Protein AF-A0A9W6NJE3-F1 (afdb_monomer)

Structure (mmCIF, N/CA/C/O backbone):
data_AF-A0A9W6NJE3-F1
#
_entry.id   AF-A0A9W6NJE3-F1
#
loop_
_atom_site.group_PDB
_atom_site.id
_atom_site.type_symbol
_atom_site.label_atom_id
_atom_site.label_alt_id
_atom_site.label_comp_id
_atom_site.label_asym_id
_atom_site.label_entity_id
_atom_site.label_seq_id
_atom_site.pdbx_PDB_ins_code
_atom_site.Cartn_x
_atom_site.Cartn_y
_atom_site.Cartn_z
_atom_site.occupancy
_atom_site.B_iso_or_equiv
_atom_site.auth_seq_id
_atom_site.auth_comp_id
_atom_site.auth_asym_id
_atom_site.auth_atom_id
_atom_site.pdbx_PDB_model_num
ATOM 1 N N . MET A 1 1 ? 121.313 -3.183 -75.379 1.00 36.41 1 MET A N 1
ATOM 2 C CA . MET A 1 1 ? 121.346 -4.583 -75.853 1.00 36.41 1 MET A CA 1
ATOM 3 C C . MET A 1 1 ? 120.326 -4.712 -76.970 1.00 36.41 1 MET A C 1
ATOM 5 O O . MET A 1 1 ? 119.150 -4.510 -76.711 1.00 36.41 1 MET A O 1
ATOM 9 N N . TYR A 1 2 ? 120.788 -4.929 -78.203 1.00 43.09 2 TYR A N 1
ATOM 10 C CA . TYR A 1 2 ? 119.931 -5.283 -79.345 1.00 43.09 2 TYR A CA 1
ATOM 11 C C . TYR A 1 2 ? 119.344 -6.691 -79.117 1.00 43.09 2 TYR A C 1
ATOM 13 O O . TYR A 1 2 ? 120.023 -7.500 -78.478 1.00 43.09 2 TYR A O 1
ATOM 21 N N . PRO A 1 3 ? 118.129 -7.008 -79.611 1.00 44.28 3 PRO A N 1
ATOM 22 C CA . PRO A 1 3 ? 118.091 -7.631 -80.938 1.00 44.28 3 PRO A CA 1
ATOM 23 C C . PRO A 1 3 ? 116.849 -7.336 -81.812 1.00 44.28 3 PRO A C 1
ATOM 25 O O . PRO A 1 3 ? 115.717 -7.287 -81.354 1.00 44.28 3 PRO A O 1
ATOM 28 N N . GLN A 1 4 ? 117.134 -7.244 -83.113 1.00 40.56 4 GLN A N 1
ATOM 29 C CA . GLN A 1 4 ? 116.464 -7.961 -84.207 1.00 40.56 4 GLN A CA 1
ATOM 30 C C . GLN A 1 4 ? 114.993 -7.653 -84.554 1.00 40.56 4 GLN A C 1
ATOM 32 O O . GLN A 1 4 ? 114.052 -8.240 -84.031 1.00 40.56 4 GLN A O 1
ATOM 37 N N . SER A 1 5 ? 114.832 -6.855 -85.613 1.00 44.91 5 SER A N 1
ATOM 38 C CA . SER A 1 5 ? 113.962 -7.187 -86.762 1.00 44.91 5 SER A CA 1
ATOM 39 C C . SER A 1 5 ? 114.491 -8.454 -87.481 1.00 44.91 5 SER A C 1
ATOM 41 O O . SER A 1 5 ? 115.627 -8.835 -87.188 1.00 44.91 5 SER A O 1
ATOM 43 N N . PRO A 1 6 ? 113.857 -9.027 -88.532 1.00 54.97 6 PRO A N 1
ATOM 44 C CA . PRO A 1 6 ? 112.497 -8.905 -89.093 1.00 54.97 6 PRO A CA 1
ATOM 45 C C . PRO A 1 6 ? 111.871 -10.301 -89.411 1.00 54.97 6 PRO A C 1
ATOM 47 O O . PRO A 1 6 ? 112.520 -11.319 -89.232 1.00 54.97 6 PRO A O 1
ATOM 50 N N . MET A 1 7 ? 110.654 -10.377 -89.966 1.00 38.66 7 MET A N 1
ATOM 51 C CA . MET A 1 7 ? 110.395 -11.139 -91.210 1.00 38.66 7 MET A CA 1
ATOM 52 C C . MET A 1 7 ? 108.947 -10.962 -91.698 1.00 38.66 7 MET A C 1
ATOM 54 O O . MET A 1 7 ? 107.980 -11.381 -91.073 1.00 38.66 7 MET A O 1
ATOM 58 N N . TYR A 1 8 ? 108.865 -10.323 -92.862 1.00 39.12 8 TYR A N 1
ATOM 59 C CA . TYR A 1 8 ? 107.807 -10.365 -93.878 1.00 39.12 8 TYR A CA 1
ATOM 60 C C . TYR A 1 8 ? 107.508 -11.826 -94.315 1.00 39.12 8 TYR A C 1
ATOM 62 O O . TYR A 1 8 ? 108.405 -12.660 -94.183 1.00 39.12 8 TYR A O 1
ATOM 70 N N . PRO A 1 9 ? 106.325 -12.162 -94.886 1.00 54.88 9 PRO A N 1
ATOM 71 C CA . PRO A 1 9 ? 106.059 -11.776 -96.274 1.00 54.88 9 PRO A CA 1
ATOM 72 C C . PRO A 1 9 ? 104.628 -11.323 -96.646 1.00 54.88 9 PRO A C 1
ATOM 74 O O . PRO A 1 9 ? 103.680 -11.535 -95.894 1.00 54.88 9 PRO A O 1
ATOM 77 N N . PRO A 1 10 ? 104.509 -10.668 -97.825 1.00 58.84 10 PRO A N 1
ATOM 78 C CA . PRO A 1 10 ? 103.285 -10.111 -98.422 1.00 58.84 10 PRO A CA 1
ATOM 79 C C . PRO A 1 10 ? 102.698 -11.163 -99.408 1.00 58.84 10 PRO A C 1
ATOM 81 O O . PRO A 1 10 ? 103.007 -12.341 -99.218 1.00 58.84 10 PRO A O 1
ATOM 84 N N . PRO A 1 11 ? 102.002 -10.850 -100.529 1.00 52.69 11 PRO A N 1
ATOM 85 C CA . PRO A 1 11 ? 101.246 -9.669 -101.009 1.00 52.69 11 PRO A CA 1
ATOM 86 C C . PRO A 1 11 ? 99.758 -10.039 -101.331 1.00 52.69 11 PRO A C 1
ATOM 88 O O . PRO A 1 11 ? 99.325 -11.136 -101.009 1.00 52.69 11 PRO A O 1
ATOM 91 N N . VAL A 1 12 ? 98.870 -9.191 -101.880 1.00 44.88 12 VAL A N 1
ATOM 92 C CA . VAL A 1 12 ? 98.665 -8.997 -103.338 1.00 44.88 12 VAL A CA 1
ATOM 93 C C . VAL A 1 12 ? 97.519 -7.985 -103.603 1.00 44.88 12 VAL A C 1
ATOM 95 O O . VAL A 1 12 ? 96.388 -8.175 -103.175 1.00 44.88 12 VAL A O 1
ATOM 98 N N . THR A 1 13 ? 97.899 -6.919 -104.323 1.00 43.38 13 THR A N 1
ATOM 99 C CA . THR A 1 13 ? 97.222 -6.079 -105.346 1.00 43.38 13 THR A CA 1
ATOM 100 C C . THR A 1 13 ? 95.757 -5.626 -105.243 1.00 43.38 13 THR A C 1
ATOM 102 O O . THR A 1 13 ? 94.838 -6.434 -105.310 1.00 43.38 13 THR A O 1
ATOM 105 N N . GLY A 1 14 ? 95.568 -4.312 -105.451 1.00 39.16 14 GLY A N 1
ATOM 106 C CA . GLY A 1 14 ? 94.704 -3.826 -106.541 1.00 39.16 14 GLY A CA 1
ATOM 107 C C . GLY A 1 14 ? 93.832 -2.603 -106.230 1.00 39.16 14 GLY A C 1
ATOM 108 O O . GLY A 1 14 ? 92.789 -2.749 -105.609 1.00 39.16 14 GLY A O 1
ATOM 109 N N . GLY A 1 15 ? 94.197 -1.422 -106.756 1.00 39.62 15 GLY A N 1
ATOM 110 C CA . GLY A 1 15 ? 93.250 -0.310 -106.971 1.00 39.62 15 GLY A CA 1
ATOM 111 C C . GLY A 1 15 ? 93.794 1.106 -106.691 1.00 39.62 15 GLY A C 1
ATOM 112 O O . GLY A 1 15 ? 94.273 1.352 -105.586 1.00 39.62 15 GLY A O 1
ATOM 113 N N . PRO A 1 16 ? 93.726 2.058 -107.646 1.00 44.88 16 PRO A N 1
ATOM 114 C CA . PRO A 1 16 ? 94.253 3.413 -107.472 1.00 44.88 16 PRO A 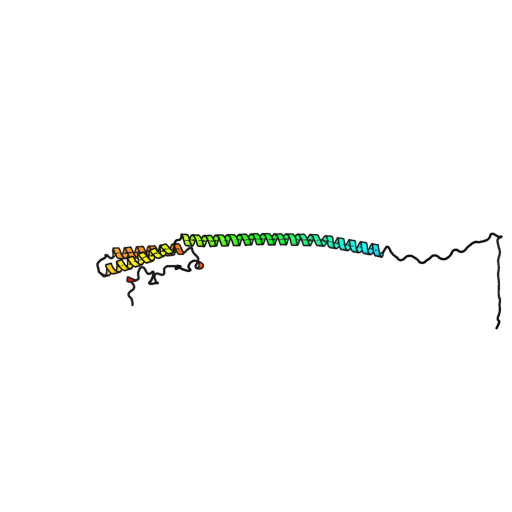CA 1
ATOM 115 C C . PRO A 1 16 ? 93.285 4.367 -106.732 1.00 44.88 16 PRO A C 1
ATOM 117 O O . PRO A 1 16 ? 92.217 4.697 -107.232 1.00 44.88 16 PRO A O 1
ATOM 120 N N . GLY A 1 17 ? 93.723 4.826 -105.554 1.00 38.03 17 GLY A N 1
ATOM 121 C CA . GLY A 1 17 ? 93.680 6.212 -105.053 1.00 38.03 17 GLY A CA 1
ATOM 122 C C . GLY A 1 17 ? 92.358 6.984 -104.947 1.00 38.03 17 GLY A C 1
ATOM 123 O O . GLY A 1 17 ? 91.983 7.638 -105.906 1.00 38.03 17 GLY A O 1
ATOM 124 N N . TYR A 1 18 ? 91.807 7.079 -103.724 1.00 40.03 18 TYR A N 1
ATOM 125 C CA . TYR A 1 18 ? 91.235 8.302 -103.112 1.00 40.03 18 TYR A CA 1
ATOM 126 C C . TYR A 1 18 ? 91.369 8.221 -101.559 1.00 40.03 18 TYR A C 1
ATOM 128 O O . TYR A 1 18 ? 91.331 7.116 -101.016 1.00 40.03 18 TYR A O 1
ATOM 136 N N . PRO A 1 19 ? 91.597 9.342 -100.836 1.00 56.53 19 PRO A N 1
ATOM 137 C CA . PRO A 1 19 ? 92.071 9.365 -99.437 1.00 56.53 19 PRO A CA 1
ATOM 138 C C . PRO A 1 19 ? 90.963 9.218 -98.361 1.00 56.53 19 PRO A C 1
ATOM 140 O O . PRO A 1 19 ? 89.839 9.661 -98.600 1.00 56.53 19 PRO A O 1
ATOM 143 N N . PRO A 1 20 ? 91.258 8.677 -97.152 1.00 58.41 20 PRO A N 1
ATOM 144 C CA . PRO A 1 20 ? 90.283 8.538 -96.062 1.00 58.41 20 PRO A CA 1
ATOM 145 C C . PRO A 1 20 ? 90.310 9.721 -95.070 1.00 58.41 20 PRO A C 1
ATOM 147 O O . PRO A 1 20 ? 91.390 10.204 -94.722 1.00 58.41 20 PRO A O 1
ATOM 150 N N . PRO A 1 21 ? 89.148 10.150 -94.541 1.00 58.19 21 PRO A N 1
ATOM 151 C CA . PRO A 1 21 ? 89.129 10.772 -93.207 1.00 58.19 21 PRO A CA 1
ATOM 152 C C . PRO A 1 21 ? 87.863 10.414 -92.382 1.00 58.19 21 PRO A C 1
ATOM 154 O O . PRO A 1 21 ? 86.894 9.892 -92.926 1.00 58.19 21 PRO A O 1
ATOM 157 N N . PRO A 1 22 ? 87.759 10.825 -91.105 1.00 54.59 22 PRO A N 1
ATOM 158 C CA . PRO A 1 22 ? 88.600 10.493 -89.957 1.00 54.59 22 PRO A CA 1
ATOM 159 C C . PRO A 1 22 ? 87.806 9.726 -88.867 1.00 54.59 22 PRO A C 1
ATOM 161 O O . PRO A 1 22 ? 86.581 9.792 -88.788 1.00 54.59 22 PRO A O 1
ATOM 164 N N . PHE A 1 23 ? 88.515 9.015 -87.985 1.00 53.00 23 PHE A N 1
ATOM 165 C CA . PHE A 1 23 ? 87.943 8.367 -86.798 1.00 53.00 23 PHE A CA 1
ATOM 166 C C . PHE A 1 23 ? 87.302 9.401 -85.857 1.00 53.00 23 PHE A C 1
ATOM 168 O O . PHE A 1 23 ? 87.973 10.333 -85.414 1.00 53.00 23 PHE A O 1
ATOM 175 N N . LEU A 1 24 ? 86.024 9.211 -85.517 1.00 49.22 24 LEU A N 1
ATOM 176 C CA . LEU A 1 24 ? 85.346 9.948 -84.448 1.00 49.22 24 LEU A CA 1
ATOM 177 C C . LEU A 1 24 ? 85.380 9.146 -83.126 1.00 49.22 24 LEU A C 1
ATOM 179 O O . LEU A 1 24 ? 85.356 7.914 -83.161 1.00 49.22 24 LEU A O 1
ATOM 183 N N . PRO A 1 25 ? 85.471 9.830 -81.969 1.00 57.28 25 PRO A N 1
ATOM 184 C CA . PRO A 1 25 ? 85.700 9.228 -80.653 1.00 57.28 25 PRO A CA 1
ATOM 185 C C . PRO A 1 25 ? 84.535 8.358 -80.155 1.00 57.28 25 PRO A C 1
ATOM 187 O O . PRO A 1 25 ? 83.372 8.596 -80.477 1.00 57.28 25 PRO A O 1
ATOM 190 N N . ALA A 1 26 ? 84.865 7.356 -79.332 1.00 59.50 26 ALA A N 1
ATOM 191 C CA . ALA A 1 26 ? 83.910 6.435 -78.720 1.00 59.50 26 ALA A CA 1
ATOM 192 C C . ALA A 1 26 ? 82.871 7.168 -77.836 1.00 59.50 26 ALA A C 1
ATOM 194 O O . ALA A 1 26 ? 83.230 8.115 -77.130 1.00 59.50 26 ALA A O 1
ATOM 195 N N . PRO A 1 27 ? 81.593 6.741 -77.852 1.00 58.88 27 PRO A N 1
ATOM 196 C CA . PRO A 1 27 ? 80.512 7.416 -77.138 1.00 58.88 27 PRO A CA 1
ATOM 197 C C . PRO A 1 27 ? 80.598 7.252 -75.604 1.00 58.88 27 PRO A C 1
ATOM 199 O O . PRO A 1 27 ? 81.102 6.239 -75.116 1.00 58.88 27 PRO A O 1
ATOM 202 N N . PRO A 1 28 ? 80.073 8.226 -74.832 1.00 65.00 28 PRO A N 1
ATOM 203 C CA . PRO A 1 28 ? 79.970 8.159 -73.371 1.00 65.00 28 PRO A CA 1
ATOM 204 C C . PRO A 1 28 ? 79.021 7.037 -72.881 1.00 65.00 28 PRO A C 1
ATOM 206 O O . PRO A 1 28 ? 78.178 6.566 -73.647 1.00 65.00 28 PRO A O 1
ATOM 209 N N . PRO A 1 29 ? 79.153 6.596 -71.609 1.00 62.28 29 PRO A N 1
ATOM 210 C CA . PRO A 1 29 ? 78.501 5.396 -71.066 1.00 62.28 29 PRO A CA 1
ATOM 211 C C . PRO A 1 29 ? 76.961 5.449 -71.085 1.00 62.28 29 PRO A C 1
ATOM 213 O O . PRO A 1 29 ? 76.380 6.537 -71.063 1.00 62.28 29 PRO A O 1
ATOM 216 N N . PRO A 1 30 ? 76.277 4.282 -71.089 1.00 57.31 30 PRO A N 1
ATOM 217 C CA . PRO A 1 30 ? 74.822 4.224 -71.173 1.00 57.31 30 PRO A CA 1
ATOM 218 C C . PRO A 1 30 ? 74.148 4.877 -69.951 1.00 57.31 30 PRO A C 1
ATOM 220 O O . PRO A 1 30 ? 74.648 4.758 -68.829 1.00 57.31 30 PRO A O 1
ATOM 223 N N . PRO A 1 31 ? 72.993 5.545 -70.140 1.00 59.91 31 PRO A N 1
ATOM 224 C CA . PRO A 1 31 ? 72.252 6.171 -69.050 1.00 59.91 31 PRO A CA 1
ATOM 225 C C . PRO A 1 31 ? 71.712 5.121 -68.059 1.00 59.91 31 PRO A C 1
ATOM 227 O O . PRO A 1 31 ? 71.434 3.984 -68.452 1.00 59.91 31 PRO A O 1
ATOM 230 N N . PRO A 1 32 ? 71.514 5.482 -66.774 1.00 59.03 32 PRO A N 1
ATOM 231 C CA . PRO A 1 32 ? 70.991 4.552 -65.777 1.00 59.03 32 PRO A CA 1
ATOM 232 C C . PRO A 1 32 ? 69.570 4.081 -66.147 1.00 59.03 32 PRO A C 1
ATOM 234 O O . PRO A 1 32 ? 68.807 4.846 -66.750 1.00 59.03 32 PRO A O 1
ATOM 237 N N . PRO A 1 33 ? 69.157 2.857 -65.762 1.00 53.16 33 PRO A N 1
ATOM 238 C CA . PRO A 1 33 ? 67.838 2.329 -66.098 1.00 53.16 33 PRO A CA 1
ATOM 239 C C . PRO A 1 33 ? 66.763 3.058 -65.282 1.00 53.16 33 PRO A C 1
ATOM 241 O O . PRO A 1 33 ? 66.429 2.661 -64.169 1.00 53.16 33 PRO A O 1
ATOM 244 N N . ARG A 1 34 ? 66.219 4.157 -65.814 1.00 57.75 34 ARG A N 1
ATOM 245 C CA . ARG A 1 34 ? 65.353 5.071 -65.045 1.00 57.75 34 ARG A CA 1
ATOM 246 C C . ARG A 1 34 ? 63.847 4.944 -65.297 1.00 57.75 34 ARG A C 1
ATOM 248 O O . ARG A 1 34 ? 63.092 5.741 -64.762 1.00 57.75 34 ARG A O 1
ATOM 255 N N . SER A 1 35 ? 63.377 3.948 -66.051 1.00 58.69 35 SER A N 1
ATOM 256 C CA . SER A 1 35 ? 61.938 3.814 -66.355 1.00 58.69 35 SER A CA 1
ATOM 257 C C . SER A 1 35 ? 61.268 2.590 -65.728 1.00 58.69 35 SER A C 1
ATOM 259 O O . SER A 1 35 ? 60.157 2.698 -65.218 1.00 58.69 35 SER A O 1
ATOM 261 N N . ARG A 1 36 ? 61.932 1.429 -65.685 1.00 59.28 36 ARG A N 1
ATOM 262 C CA . ARG A 1 36 ? 61.286 0.177 -65.244 1.00 59.28 36 ARG A CA 1
ATOM 263 C C . ARG A 1 36 ? 60.997 0.133 -63.744 1.00 59.28 36 ARG A C 1
ATOM 265 O O . ARG A 1 36 ? 59.914 -0.285 -63.359 1.00 59.28 36 ARG A O 1
ATOM 272 N N . ALA A 1 37 ? 61.917 0.614 -62.907 1.00 62.41 37 ALA A N 1
ATOM 273 C CA . ALA A 1 37 ? 61.712 0.657 -61.457 1.00 62.41 37 ALA A CA 1
ATOM 274 C C . ALA A 1 37 ? 60.578 1.619 -61.063 1.00 62.41 37 ALA A C 1
ATOM 276 O O . ALA A 1 37 ? 59.795 1.310 -60.174 1.00 62.41 37 ALA A O 1
ATOM 277 N N . PHE A 1 38 ? 60.452 2.749 -61.767 1.00 63.28 38 PHE A N 1
ATOM 278 C CA . PHE A 1 38 ? 59.398 3.735 -61.529 1.00 63.28 38 PHE A CA 1
ATOM 279 C C . PHE A 1 38 ? 58.022 3.222 -61.973 1.00 63.28 38 PHE A C 1
ATOM 281 O O . PHE A 1 38 ? 57.044 3.378 -61.250 1.00 63.28 38 PHE A O 1
ATOM 288 N N . VAL A 1 39 ? 57.958 2.536 -63.121 1.00 68.88 39 VAL A N 1
ATOM 289 C CA . VAL A 1 39 ? 56.732 1.878 -63.599 1.00 68.88 39 VAL A CA 1
ATOM 290 C C . VAL A 1 39 ? 56.312 0.749 -62.655 1.00 68.88 39 VAL A C 1
ATOM 292 O O . VAL A 1 39 ? 55.138 0.659 -62.316 1.00 68.88 39 VAL A O 1
ATOM 295 N N . LEU A 1 40 ? 57.249 -0.068 -62.165 1.00 67.12 40 LEU A N 1
ATOM 296 C CA . LEU A 1 40 ? 56.945 -1.123 -61.192 1.00 67.12 40 LEU A CA 1
ATOM 297 C C . LEU A 1 40 ? 56.474 -0.557 -59.846 1.00 67.12 40 LEU A C 1
ATOM 299 O O . LEU A 1 40 ? 55.545 -1.104 -59.262 1.00 67.12 40 LEU A O 1
ATOM 303 N N . LEU A 1 41 ? 57.051 0.557 -59.383 1.00 69.38 41 LEU A N 1
ATOM 304 C CA . LEU A 1 41 ? 56.580 1.270 -58.191 1.00 69.38 41 LEU A CA 1
ATOM 305 C C . LEU A 1 41 ? 55.168 1.829 -58.383 1.00 69.38 41 LEU A C 1
ATOM 307 O O . LEU A 1 41 ? 54.332 1.663 -57.503 1.00 69.38 41 LEU A O 1
ATOM 311 N N . LEU A 1 42 ? 54.877 2.434 -59.536 1.00 69.00 42 LEU A N 1
ATOM 312 C CA . LEU A 1 42 ? 53.537 2.927 -59.865 1.00 69.00 42 LEU A CA 1
ATOM 313 C C . LEU A 1 42 ? 52.508 1.798 -59.925 1.00 69.00 42 LEU A C 1
ATOM 315 O O . LEU A 1 42 ? 51.429 1.936 -59.359 1.00 69.00 42 LEU A O 1
ATOM 319 N N . VAL A 1 43 ? 52.847 0.672 -60.559 1.00 70.75 43 VAL A N 1
ATOM 320 C CA . VAL A 1 43 ? 51.980 -0.514 -60.617 1.00 70.75 43 VAL A CA 1
ATOM 321 C C . VAL A 1 43 ? 51.781 -1.106 -59.222 1.00 70.75 43 VAL A C 1
ATOM 323 O O . VAL A 1 43 ? 50.653 -1.429 -58.862 1.00 70.75 43 VAL A O 1
ATOM 326 N N . ALA A 1 44 ? 52.833 -1.186 -58.403 1.00 69.62 44 ALA A N 1
ATOM 327 C CA . ALA A 1 44 ? 52.726 -1.644 -57.021 1.00 69.62 44 ALA A CA 1
ATOM 328 C C . ALA A 1 44 ? 51.834 -0.717 -56.181 1.00 69.62 44 ALA A C 1
ATOM 330 O O . ALA A 1 44 ? 50.976 -1.208 -55.456 1.00 69.62 44 ALA A O 1
ATOM 331 N N . VAL A 1 45 ? 51.969 0.606 -56.321 1.00 71.75 45 VAL A N 1
ATOM 332 C CA . VAL A 1 45 ? 51.125 1.597 -55.631 1.00 71.75 45 VAL A CA 1
ATOM 333 C C . VAL A 1 45 ? 49.675 1.533 -56.115 1.00 71.75 45 VAL A C 1
ATOM 335 O O . VAL A 1 45 ? 48.769 1.586 -55.291 1.00 71.75 45 VAL A O 1
ATOM 338 N N . LEU A 1 46 ? 49.433 1.358 -57.417 1.00 67.12 46 LEU A N 1
ATOM 339 C CA . LEU A 1 46 ? 48.088 1.186 -57.979 1.00 67.12 46 LEU A CA 1
ATOM 340 C C . LEU A 1 46 ? 47.424 -0.109 -57.501 1.00 67.12 46 LEU A C 1
ATOM 342 O O . LEU A 1 46 ? 46.247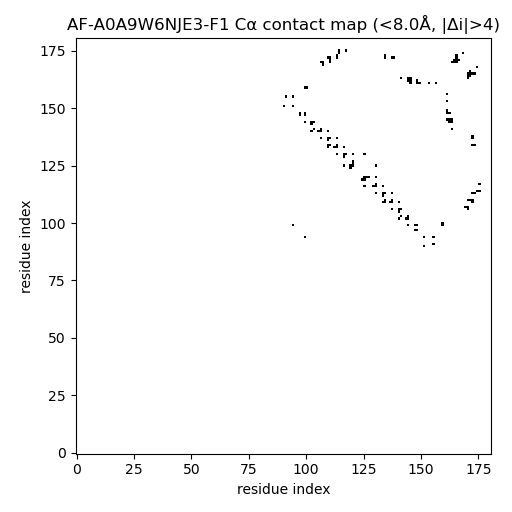 -0.090 -57.151 1.00 67.12 46 LEU A O 1
ATOM 346 N N . LEU A 1 47 ? 48.170 -1.213 -57.427 1.00 62.06 47 LEU A N 1
ATOM 347 C CA . LEU A 1 47 ? 47.676 -2.476 -56.874 1.00 62.06 47 LEU A CA 1
ATOM 348 C C . LEU A 1 47 ? 47.402 -2.365 -55.366 1.00 62.06 47 LEU A C 1
ATOM 350 O O . LEU A 1 47 ? 46.389 -2.878 -54.894 1.00 62.06 47 LEU A O 1
ATOM 354 N N . LEU A 1 48 ? 48.239 -1.640 -54.616 1.00 61.09 48 LEU A N 1
ATOM 355 C CA . LEU A 1 48 ? 48.021 -1.374 -53.189 1.00 61.09 48 LEU A CA 1
ATOM 356 C C . LEU A 1 48 ? 46.813 -0.445 -52.951 1.00 61.09 48 LEU A C 1
ATOM 358 O O . LEU A 1 48 ? 46.028 -0.654 -52.024 1.00 61.09 48 LEU A O 1
ATOM 362 N N . ALA A 1 49 ? 46.622 0.558 -53.810 1.00 60.00 49 ALA A N 1
ATOM 363 C CA . ALA A 1 49 ? 45.474 1.462 -53.776 1.00 60.00 49 ALA A CA 1
ATOM 364 C C . ALA A 1 49 ? 44.172 0.737 -54.158 1.00 60.00 49 ALA A C 1
ATOM 366 O O . ALA A 1 49 ? 43.150 0.918 -53.501 1.00 60.00 49 ALA A O 1
ATOM 367 N N . ALA A 1 50 ? 44.211 -0.154 -55.152 1.00 56.91 50 ALA A N 1
ATOM 368 C CA . ALA A 1 50 ? 43.074 -1.000 -55.508 1.00 56.91 50 ALA A CA 1
ATOM 369 C C . ALA A 1 50 ? 42.726 -2.001 -54.386 1.00 56.91 50 ALA A C 1
ATOM 371 O O . ALA A 1 50 ? 41.550 -2.201 -54.086 1.00 56.91 50 ALA A O 1
ATOM 372 N N . ALA A 1 51 ? 43.726 -2.575 -53.706 1.00 54.06 51 ALA A N 1
ATOM 373 C CA . ALA A 1 51 ? 43.513 -3.493 -52.582 1.00 54.06 51 ALA A CA 1
ATOM 374 C C . ALA A 1 51 ? 42.945 -2.800 -51.322 1.00 54.06 51 ALA A C 1
ATOM 376 O O . ALA A 1 51 ? 42.125 -3.377 -50.601 1.00 54.06 51 ALA A O 1
ATOM 377 N N . THR A 1 52 ? 43.328 -1.546 -51.062 1.00 54.06 52 THR A N 1
ATOM 378 C CA . THR A 1 52 ? 42.776 -0.747 -49.948 1.00 54.06 52 THR A CA 1
ATOM 379 C C . THR A 1 52 ? 41.386 -0.180 -50.261 1.00 54.06 52 THR A C 1
ATOM 381 O O . THR A 1 52 ? 40.538 -0.106 -49.369 1.00 54.06 52 THR A O 1
ATOM 384 N N . ALA A 1 53 ? 41.094 0.130 -51.530 1.00 52.22 53 ALA A N 1
ATOM 385 C CA . ALA A 1 53 ? 39.780 0.609 -51.963 1.00 52.22 53 ALA A CA 1
ATOM 386 C C . ALA A 1 53 ? 38.660 -0.439 -51.815 1.00 52.22 53 ALA A C 1
ATOM 388 O O . ALA A 1 53 ? 37.507 -0.066 -51.617 1.00 52.22 53 ALA A O 1
ATOM 389 N N . VAL A 1 54 ? 38.976 -1.739 -51.863 1.00 49.88 54 VAL A N 1
ATOM 390 C CA . VAL A 1 54 ? 37.986 -2.824 -51.691 1.00 49.88 54 VAL A CA 1
ATOM 391 C C . VAL A 1 54 ? 37.731 -3.155 -50.211 1.00 49.88 54 VAL A C 1
ATOM 393 O O . VAL A 1 54 ? 36.632 -3.569 -49.845 1.00 49.88 54 VAL A O 1
ATOM 396 N N . THR A 1 55 ? 38.706 -2.928 -49.327 1.00 50.38 55 THR A N 1
ATOM 397 C CA . THR A 1 55 ? 38.599 -3.260 -47.892 1.00 50.38 55 THR A CA 1
ATOM 398 C C . THR A 1 55 ? 37.979 -2.141 -47.049 1.00 50.38 55 THR A C 1
ATOM 400 O O . THR A 1 55 ? 37.276 -2.424 -46.076 1.00 50.38 55 THR A O 1
ATOM 403 N N . ALA A 1 56 ? 38.154 -0.876 -47.440 1.00 52.47 56 ALA A N 1
ATOM 404 C CA . ALA A 1 56 ? 37.569 0.272 -46.745 1.00 52.47 56 ALA A CA 1
ATOM 405 C C . ALA A 1 56 ? 36.016 0.304 -46.719 1.00 52.47 56 ALA A C 1
ATOM 407 O O . ALA A 1 56 ? 35.457 0.480 -45.634 1.00 52.47 56 ALA A O 1
ATOM 408 N N . PRO A 1 57 ? 35.273 0.096 -47.827 1.00 54.03 57 PRO A N 1
ATOM 409 C CA . PRO A 1 57 ? 33.812 0.230 -47.818 1.00 54.03 57 PRO A CA 1
ATOM 410 C C . PRO A 1 57 ? 33.096 -0.903 -47.064 1.00 54.03 57 PRO A C 1
ATOM 412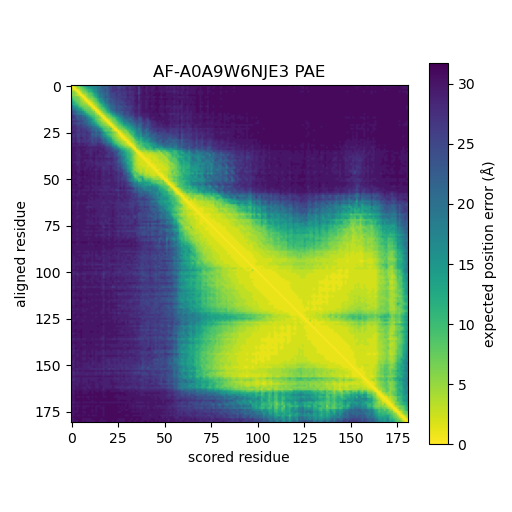 O O . PRO A 1 57 ? 32.056 -0.665 -46.448 1.00 54.03 57 PRO A O 1
ATOM 415 N N . LEU A 1 58 ? 33.664 -2.116 -47.041 1.00 53.88 58 LEU A N 1
ATOM 416 C CA . LEU A 1 58 ? 33.086 -3.268 -46.333 1.00 53.88 58 LEU A CA 1
ATOM 417 C C . LEU A 1 58 ? 33.224 -3.158 -44.804 1.00 53.88 58 LEU A C 1
ATOM 419 O O . LEU A 1 58 ? 32.344 -3.600 -44.067 1.00 53.88 58 LEU A O 1
ATOM 423 N N . GLY A 1 59 ? 34.294 -2.529 -44.308 1.00 57.00 59 GLY A N 1
ATOM 424 C CA . GLY A 1 59 ? 34.452 -2.246 -42.877 1.00 57.00 59 GLY A CA 1
ATOM 425 C C . GLY A 1 59 ? 33.520 -1.134 -42.386 1.00 57.00 59 GLY A C 1
ATOM 426 O O . GLY A 1 59 ? 32.989 -1.204 -41.277 1.00 57.00 59 GLY A O 1
ATOM 427 N N . TRP A 1 60 ? 33.278 -0.119 -43.221 1.00 60.91 60 TRP A N 1
ATOM 428 C CA . TRP A 1 60 ? 32.462 1.042 -42.856 1.00 60.91 60 TRP A CA 1
ATOM 429 C C . TRP A 1 60 ? 30.966 0.733 -42.800 1.00 60.91 60 TRP A C 1
ATOM 431 O O . TRP A 1 60 ? 30.298 1.210 -41.882 1.00 60.91 60 TRP A O 1
ATOM 441 N N . SER A 1 61 ? 30.440 -0.103 -43.700 1.00 65.06 61 SER A N 1
ATOM 442 C CA . SER A 1 61 ? 29.036 -0.542 -43.643 1.00 65.06 61 SER A CA 1
ATOM 443 C C . SER A 1 61 ? 28.746 -1.368 -42.383 1.00 65.06 61 SER A C 1
ATOM 445 O O . SER A 1 61 ? 27.741 -1.135 -41.711 1.00 65.06 61 SER A O 1
ATOM 447 N N . GLY A 1 62 ? 29.667 -2.253 -41.984 1.00 67.69 62 GLY A N 1
ATOM 448 C CA . GLY A 1 62 ? 29.569 -3.018 -40.738 1.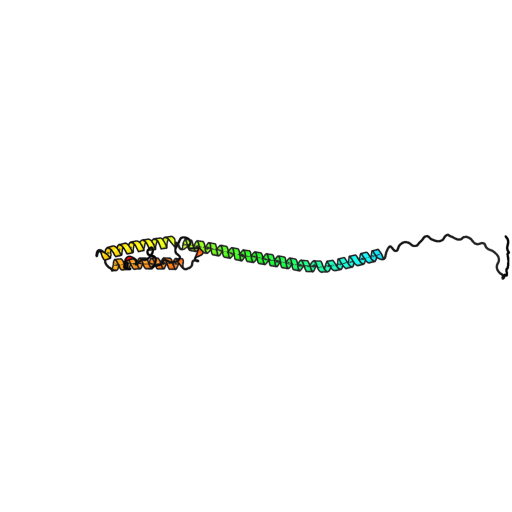00 67.69 62 GLY A CA 1
ATOM 449 C C . GLY A 1 62 ? 29.650 -2.147 -39.479 1.00 67.69 62 GLY A C 1
ATOM 450 O O . GLY A 1 62 ? 28.911 -2.375 -38.521 1.00 67.69 62 GLY A O 1
ATOM 451 N N . VAL A 1 63 ? 30.502 -1.116 -39.472 1.00 72.31 63 VAL A N 1
ATOM 452 C CA . VAL A 1 63 ? 30.584 -0.150 -38.361 1.00 72.31 63 VAL A CA 1
ATOM 453 C C . VAL A 1 63 ? 29.346 0.747 -38.309 1.00 72.31 63 VAL A C 1
ATOM 455 O O . VAL A 1 63 ? 28.834 0.985 -37.217 1.00 72.31 63 VAL A O 1
ATOM 458 N N . ALA A 1 64 ? 28.833 1.215 -39.449 1.00 72.56 64 ALA A N 1
ATOM 459 C CA . ALA A 1 64 ? 27.607 2.009 -39.519 1.00 72.56 64 ALA A CA 1
ATOM 460 C C . ALA A 1 64 ? 26.390 1.210 -39.027 1.00 72.56 64 ALA A C 1
ATOM 462 O O . ALA A 1 64 ? 25.649 1.699 -38.175 1.00 72.56 64 ALA A O 1
ATOM 463 N N . HIS A 1 65 ? 26.256 -0.048 -39.459 1.00 74.31 65 HIS A N 1
ATOM 464 C CA . HIS A 1 65 ? 25.203 -0.944 -38.985 1.00 74.31 65 HIS A CA 1
ATOM 465 C C . HIS A 1 65 ? 25.338 -1.226 -37.483 1.00 74.31 65 HIS A C 1
ATOM 467 O O . HIS A 1 65 ? 24.351 -1.161 -36.754 1.00 74.31 65 HIS A O 1
ATOM 473 N N . ARG A 1 66 ? 26.552 -1.488 -36.973 1.00 76.81 66 ARG A N 1
ATOM 474 C CA . ARG A 1 66 ? 26.770 -1.661 -35.523 1.00 76.81 66 ARG A CA 1
ATOM 475 C C . ARG A 1 66 ? 26.441 -0.394 -34.740 1.00 76.81 66 ARG A C 1
ATOM 477 O O . ARG A 1 66 ? 25.853 -0.494 -33.669 1.00 76.81 66 ARG A O 1
ATOM 484 N N . ARG A 1 67 ? 26.792 0.787 -35.258 1.00 80.31 67 ARG A N 1
ATOM 485 C CA . ARG A 1 67 ? 26.449 2.073 -34.633 1.00 80.31 67 ARG A CA 1
ATOM 486 C C . ARG A 1 67 ? 24.937 2.267 -34.564 1.00 80.31 67 ARG A C 1
ATOM 488 O O . ARG A 1 67 ? 24.458 2.582 -33.483 1.00 80.31 67 ARG A O 1
ATOM 495 N N . GLN A 1 68 ? 24.213 1.998 -35.652 1.00 81.62 68 GLN A N 1
ATOM 496 C CA . GLN A 1 68 ? 22.745 2.033 -35.679 1.00 81.62 68 GLN A CA 1
ATOM 497 C C . GLN A 1 68 ? 22.136 1.049 -34.675 1.00 81.62 68 GLN A C 1
ATOM 499 O O . GLN A 1 68 ? 21.306 1.425 -33.858 1.00 81.62 68 GLN A O 1
ATOM 504 N N . THR A 1 69 ? 22.630 -0.190 -34.632 1.00 83.12 69 THR A N 1
ATOM 505 C CA . THR A 1 69 ? 22.150 -1.181 -33.656 1.00 83.12 69 THR A CA 1
ATOM 506 C C . THR A 1 69 ? 22.394 -0.732 -32.211 1.00 83.12 69 THR A C 1
ATOM 508 O O . THR A 1 69 ? 21.538 -0.926 -31.354 1.00 83.12 69 THR A O 1
ATOM 511 N N . VAL A 1 70 ? 23.540 -0.108 -31.916 1.00 88.19 70 VAL A N 1
ATOM 512 C CA . VAL A 1 70 ? 23.832 0.425 -30.575 1.00 88.19 70 VAL A CA 1
ATOM 513 C C . VAL A 1 70 ? 22.936 1.617 -30.237 1.00 88.19 70 VAL A C 1
ATOM 515 O O . VAL A 1 70 ? 22.475 1.709 -29.100 1.00 88.19 70 VAL A O 1
ATOM 518 N N . THR A 1 71 ? 22.669 2.522 -31.182 1.00 88.94 71 THR A N 1
ATOM 519 C CA . THR A 1 71 ? 21.759 3.654 -30.948 1.00 88.94 71 THR A CA 1
ATOM 520 C C . THR A 1 71 ? 20.325 3.192 -30.736 1.00 88.94 71 THR A C 1
ATOM 522 O O . THR A 1 71 ? 19.688 3.660 -29.798 1.00 88.94 71 THR A O 1
ATOM 525 N N . ASP A 1 72 ? 19.852 2.225 -31.523 1.00 91.19 72 ASP A N 1
ATOM 526 C CA . ASP A 1 72 ? 18.500 1.676 -31.393 1.00 91.19 72 ASP A CA 1
ATOM 527 C C . ASP A 1 72 ? 18.336 0.952 -30.054 1.00 91.19 72 ASP A C 1
ATOM 529 O O . ASP A 1 72 ? 17.353 1.155 -29.345 1.00 91.19 72 ASP A O 1
ATOM 533 N N . ARG A 1 73 ? 19.342 0.165 -29.648 1.00 89.38 73 ARG A N 1
ATOM 534 C CA . ARG A 1 73 ? 19.350 -0.496 -28.335 1.00 89.38 73 ARG A CA 1
ATOM 535 C C . ARG A 1 73 ? 19.367 0.495 -27.179 1.00 89.38 73 ARG A C 1
ATOM 537 O O . ARG A 1 73 ? 18.673 0.259 -26.198 1.00 89.38 73 ARG A O 1
ATOM 544 N N . ARG A 1 74 ? 20.129 1.587 -27.279 1.00 90.81 74 ARG A N 1
ATOM 545 C CA . ARG A 1 74 ? 20.120 2.648 -26.259 1.00 90.81 74 ARG A CA 1
ATOM 546 C C . ARG A 1 74 ? 18.764 3.336 -26.181 1.00 90.81 74 ARG A C 1
ATOM 548 O O . ARG A 1 74 ? 18.230 3.451 -25.091 1.00 90.81 74 ARG A O 1
ATOM 555 N N . ALA A 1 75 ? 18.181 3.705 -27.319 1.00 92.00 75 ALA A N 1
ATOM 556 C CA . ALA A 1 75 ? 16.859 4.324 -27.352 1.00 92.00 75 ALA A CA 1
ATOM 557 C C . ALA A 1 75 ? 15.773 3.408 -26.762 1.00 92.00 75 ALA A C 1
ATOM 559 O O . ALA A 1 75 ? 14.849 3.895 -26.111 1.00 92.00 75 ALA A O 1
ATOM 560 N N . GLU A 1 76 ? 15.891 2.095 -26.969 1.00 91.75 76 GLU A N 1
ATOM 561 C CA . GLU A 1 76 ? 14.986 1.111 -26.379 1.00 91.75 76 GLU A CA 1
ATOM 562 C C . GLU A 1 76 ? 15.180 0.977 -24.863 1.00 91.75 76 GLU A C 1
ATOM 564 O O . GLU A 1 76 ? 14.199 1.015 -24.123 1.00 91.75 76 GLU A O 1
ATOM 569 N N . LEU A 1 77 ? 16.425 0.905 -24.378 1.00 92.25 77 LEU A N 1
ATOM 570 C CA . LEU A 1 77 ? 16.713 0.924 -22.938 1.00 92.25 77 LEU A CA 1
ATOM 571 C C . LEU A 1 77 ? 16.193 2.212 -22.283 1.00 92.25 77 LEU A C 1
ATOM 573 O O . LEU A 1 77 ? 15.474 2.135 -21.293 1.00 92.25 77 LEU A O 1
ATOM 577 N N . ASP A 1 78 ? 16.422 3.375 -22.898 1.00 94.25 78 ASP A N 1
ATOM 578 C CA . ASP A 1 78 ? 15.915 4.665 -22.412 1.00 94.25 78 ASP A CA 1
ATOM 579 C C . ASP A 1 78 ? 14.377 4.719 -22.372 1.00 94.25 78 ASP A C 1
ATOM 581 O O . ASP A 1 78 ? 13.787 5.496 -21.615 1.00 94.25 78 ASP A O 1
ATOM 585 N N . ARG A 1 79 ? 13.688 3.963 -23.237 1.00 93.88 79 ARG A N 1
ATOM 586 C CA . ARG A 1 79 ? 12.222 3.836 -23.198 1.00 93.88 79 ARG A CA 1
ATOM 587 C C . ARG A 1 79 ? 11.779 2.945 -22.050 1.00 93.88 79 ARG A C 1
ATOM 589 O O . ARG A 1 79 ? 10.863 3.341 -21.332 1.00 93.88 79 ARG A O 1
ATOM 596 N N . ILE A 1 80 ? 12.424 1.794 -21.870 1.00 92.19 80 ILE A N 1
ATOM 597 C CA . ILE A 1 80 ? 12.153 0.873 -20.760 1.00 92.19 80 ILE A CA 1
ATOM 598 C C . ILE A 1 80 ? 12.375 1.591 -19.426 1.00 92.19 80 ILE A C 1
ATOM 600 O O . ILE A 1 80 ? 11.491 1.569 -18.572 1.00 92.19 80 ILE A O 1
ATOM 604 N N . ASP A 1 81 ? 13.491 2.307 -19.282 1.00 93.38 81 ASP A N 1
ATOM 605 C CA . ASP A 1 81 ? 13.818 3.058 -18.070 1.00 93.38 81 ASP A CA 1
ATOM 606 C C . ASP A 1 81 ? 12.779 4.147 -17.790 1.00 93.38 81 ASP A C 1
ATOM 608 O O . ASP A 1 81 ? 12.288 4.265 -16.667 1.00 93.38 81 ASP A O 1
ATOM 612 N N . ARG A 1 82 ? 12.357 4.903 -18.813 1.00 93.69 82 ARG A N 1
ATOM 613 C CA . ARG A 1 82 ? 11.289 5.905 -18.662 1.00 93.69 82 ARG A CA 1
ATOM 614 C C . ARG A 1 82 ? 9.947 5.286 -18.286 1.00 93.69 82 ARG A C 1
ATOM 616 O O . ARG A 1 82 ? 9.233 5.853 -17.463 1.00 93.69 82 ARG A O 1
ATOM 623 N N . GLN A 1 83 ? 9.592 4.140 -18.863 1.00 93.31 83 GLN A N 1
ATOM 624 C CA . GLN A 1 83 ? 8.365 3.426 -18.505 1.00 93.31 83 GLN A CA 1
ATOM 625 C C . GLN A 1 83 ? 8.420 2.899 -17.070 1.00 93.31 83 GLN A C 1
ATOM 627 O O . GLN A 1 83 ? 7.447 3.052 -16.335 1.00 93.31 83 GLN A O 1
ATOM 632 N N . ALA A 1 84 ? 9.557 2.342 -16.649 1.00 90.75 84 ALA A N 1
ATOM 633 C CA . ALA A 1 84 ? 9.765 1.878 -15.283 1.00 90.75 84 ALA A CA 1
ATOM 634 C C . ALA A 1 84 ? 9.687 3.036 -14.275 1.00 90.75 84 ALA A C 1
ATOM 636 O O . ALA A 1 84 ? 9.019 2.912 -13.249 1.00 90.75 84 ALA A O 1
ATOM 637 N N . GLN A 1 85 ? 10.293 4.185 -14.591 1.00 90.19 85 GLN A N 1
ATOM 638 C CA . GLN A 1 85 ? 10.202 5.399 -13.774 1.00 90.19 85 GLN A CA 1
ATOM 639 C C . GLN A 1 85 ? 8.767 5.931 -13.694 1.00 90.19 85 GLN A C 1
ATOM 641 O O . GLN A 1 85 ? 8.293 6.238 -12.604 1.00 90.19 85 GLN A O 1
ATOM 646 N N . ALA A 1 86 ? 8.047 5.991 -14.817 1.00 92.69 86 ALA A N 1
ATOM 647 C CA . ALA A 1 86 ? 6.652 6.424 -14.836 1.00 92.69 86 ALA A CA 1
ATOM 648 C C . ALA A 1 86 ? 5.743 5.469 -14.044 1.00 92.69 86 ALA A C 1
ATOM 650 O O . ALA A 1 86 ? 4.871 5.921 -13.305 1.00 92.69 86 ALA A O 1
ATOM 651 N N . ALA A 1 87 ? 5.966 4.156 -14.151 1.00 89.69 87 ALA A N 1
ATOM 652 C CA . ALA A 1 87 ? 5.241 3.157 -13.373 1.00 89.69 87 ALA A CA 1
ATOM 653 C C . ALA A 1 87 ? 5.541 3.276 -11.870 1.00 89.69 87 ALA A C 1
ATOM 655 O O . ALA A 1 87 ? 4.618 3.192 -11.063 1.00 89.69 87 ALA A O 1
ATOM 656 N N . ALA A 1 88 ? 6.799 3.519 -11.489 1.00 89.06 88 ALA A N 1
ATOM 657 C CA . ALA A 1 88 ? 7.178 3.749 -10.097 1.00 89.06 88 ALA A CA 1
ATOM 658 C C . ALA A 1 88 ? 6.542 5.032 -9.535 1.00 89.06 88 ALA A C 1
ATOM 660 O O . ALA A 1 88 ? 5.921 4.984 -8.478 1.00 89.06 88 ALA A O 1
ATOM 661 N N . ALA A 1 89 ? 6.609 6.145 -10.271 1.00 90.81 89 ALA A N 1
ATOM 662 C CA . ALA A 1 89 ? 5.983 7.407 -9.872 1.00 90.81 89 ALA A CA 1
ATOM 663 C C . ALA A 1 89 ? 4.454 7.288 -9.763 1.00 90.81 89 ALA A C 1
ATOM 665 O O . ALA A 1 89 ? 3.832 7.866 -8.867 1.00 90.81 89 ALA A O 1
ATOM 666 N N . LYS A 1 90 ? 3.838 6.504 -10.657 1.00 92.69 90 LYS A N 1
ATOM 667 C CA . LYS A 1 90 ? 2.416 6.182 -10.568 1.00 92.69 90 LYS A CA 1
ATOM 668 C C . LYS A 1 90 ? 2.110 5.370 -9.311 1.00 92.69 90 LYS A C 1
ATOM 670 O O . LYS A 1 90 ? 1.226 5.767 -8.570 1.00 92.69 90 LYS A O 1
ATOM 675 N N . GLN A 1 91 ? 2.873 4.313 -9.019 1.00 91.69 91 GLN A N 1
ATOM 676 C CA . GLN A 1 91 ? 2.701 3.529 -7.786 1.00 91.69 91 GLN A CA 1
ATOM 677 C C . GLN A 1 91 ? 2.809 4.389 -6.521 1.00 91.69 91 GLN A C 1
ATOM 679 O O . GLN A 1 91 ? 2.024 4.208 -5.599 1.00 91.69 91 GLN A O 1
ATOM 684 N N . GLU A 1 92 ? 3.752 5.332 -6.470 1.00 90.62 92 GLU A N 1
ATOM 685 C CA . GLU A 1 92 ? 3.894 6.264 -5.339 1.00 90.62 92 GLU A CA 1
ATOM 686 C C . GLU A 1 92 ? 2.719 7.240 -5.213 1.00 90.62 92 GLU A C 1
ATOM 688 O O . GLU A 1 92 ? 2.391 7.696 -4.118 1.00 90.62 92 GLU A O 1
ATOM 693 N N . THR A 1 93 ? 2.100 7.603 -6.334 1.00 93.94 93 THR A N 1
ATOM 694 C CA . THR A 1 93 ? 0.903 8.450 -6.344 1.00 93.94 93 THR A CA 1
ATOM 695 C C . THR A 1 93 ? -0.309 7.647 -5.896 1.00 93.94 93 THR A C 1
ATOM 697 O O . THR A 1 93 ? -0.934 8.028 -4.916 1.00 93.94 93 THR A O 1
ATOM 700 N N . ASP A 1 94 ? -0.537 6.477 -6.495 1.00 94.12 94 ASP A N 1
ATOM 701 C CA . ASP A 1 94 ? -1.611 5.557 -6.116 1.00 94.12 94 ASP A CA 1
ATOM 702 C C . ASP A 1 94 ? -1.521 5.184 -4.617 1.00 94.12 94 ASP A C 1
ATOM 704 O O . ASP A 1 94 ? -2.540 5.108 -3.938 1.00 94.12 94 ASP A O 1
ATOM 708 N N . PHE A 1 95 ? -0.308 5.007 -4.069 1.00 93.44 95 PHE A N 1
ATOM 709 C CA . PHE A 1 95 ? -0.092 4.731 -2.639 1.00 93.44 95 PHE A CA 1
ATOM 710 C C . PHE A 1 95 ? -0.502 5.895 -1.734 1.00 93.44 95 PHE A C 1
ATOM 712 O O . PHE A 1 95 ? -1.083 5.678 -0.672 1.00 93.44 95 PHE A O 1
ATOM 719 N N . ARG A 1 96 ? -0.203 7.133 -2.142 1.00 91.94 96 ARG A N 1
ATOM 720 C CA . ARG A 1 96 ? -0.634 8.332 -1.409 1.00 91.94 96 ARG A CA 1
ATOM 721 C C . ARG A 1 96 ? -2.144 8.522 -1.509 1.00 91.94 96 ARG A C 1
ATOM 723 O O . ARG A 1 96 ? -2.777 8.806 -0.499 1.00 91.94 96 ARG A O 1
ATOM 730 N N . ASP A 1 97 ? -2.706 8.307 -2.693 1.00 94.50 97 ASP A N 1
ATOM 731 C CA . ASP A 1 97 ? -4.135 8.466 -2.970 1.00 94.50 97 ASP A CA 1
ATOM 732 C C . ASP A 1 97 ? -4.992 7.387 -2.290 1.00 94.50 97 ASP A C 1
ATOM 734 O O . ASP A 1 97 ? -6.154 7.633 -1.975 1.00 94.50 97 ASP A O 1
ATOM 738 N N . ALA A 1 98 ? -4.423 6.209 -2.006 1.00 93.38 98 ALA A N 1
ATOM 739 C CA . ALA A 1 98 ? -5.069 5.179 -1.192 1.00 93.38 98 ALA A CA 1
ATOM 740 C C . ALA A 1 98 ? -5.300 5.610 0.269 1.00 93.38 98 ALA A C 1
ATOM 742 O O . ALA A 1 98 ? -6.020 4.923 0.993 1.00 93.38 98 ALA A O 1
ATOM 743 N N . ASP A 1 99 ? -4.683 6.718 0.698 1.00 94.00 99 ASP A N 1
ATOM 744 C CA . ASP A 1 99 ? -4.888 7.382 1.986 1.00 94.00 99 ASP A CA 1
ATOM 745 C C . ASP A 1 99 ? -4.864 6.423 3.190 1.00 94.00 99 ASP A C 1
ATOM 747 O O . ASP A 1 99 ? -5.671 6.473 4.126 1.00 94.00 99 ASP A O 1
ATOM 751 N N . LEU A 1 100 ? -3.894 5.505 3.157 1.00 93.69 100 LEU A N 1
ATOM 752 C CA . LEU A 1 100 ? -3.722 4.473 4.175 1.00 93.69 100 LEU A CA 1
ATOM 753 C C . LEU A 1 100 ? -3.543 5.085 5.574 1.00 93.69 100 LEU A C 1
ATOM 755 O O . LEU A 1 100 ? -3.976 4.500 6.561 1.00 93.69 100 LEU A O 1
ATOM 759 N N . ALA A 1 101 ? -2.954 6.277 5.683 1.00 91.56 101 ALA A N 1
ATOM 760 C CA . ALA A 1 101 ? -2.806 6.972 6.960 1.00 91.56 101 ALA A CA 1
ATOM 761 C C . ALA A 1 101 ? -4.166 7.307 7.600 1.00 91.56 101 ALA A C 1
ATOM 763 O O . ALA A 1 101 ? -4.364 7.040 8.788 1.00 91.56 101 ALA A O 1
ATOM 764 N N . THR A 1 102 ? -5.119 7.825 6.822 1.00 94.62 102 THR A N 1
ATOM 765 C CA . THR A 1 102 ? -6.480 8.099 7.302 1.00 94.62 102 THR A CA 1
ATOM 766 C C . THR A 1 102 ? -7.219 6.813 7.653 1.00 94.62 102 THR A C 1
ATOM 768 O O . THR A 1 102 ? -7.881 6.751 8.691 1.00 94.62 102 THR A O 1
ATOM 771 N N . LEU A 1 103 ? -7.076 5.759 6.842 1.00 93.81 103 LEU A N 1
ATOM 772 C CA . LEU A 1 103 ? -7.670 4.452 7.145 1.00 93.81 103 LEU A CA 1
ATOM 773 C C . LEU A 1 103 ? -7.119 3.868 8.455 1.00 93.81 103 LEU A C 1
ATOM 775 O O . LEU A 1 103 ? -7.894 3.412 9.294 1.00 93.81 103 LEU A O 1
ATOM 779 N N . LEU A 1 104 ? -5.808 3.955 8.683 1.00 91.56 104 LEU A N 1
ATOM 780 C CA . LEU A 1 104 ? -5.189 3.519 9.936 1.00 91.56 104 LEU A CA 1
ATOM 781 C C . LEU A 1 104 ? -5.688 4.344 11.129 1.00 91.56 104 LEU A C 1
ATOM 783 O O . LEU A 1 104 ? -5.975 3.794 12.191 1.00 91.56 104 LEU A O 1
ATOM 787 N N . GLN A 1 105 ? -5.816 5.661 10.963 1.00 92.56 105 GLN A N 1
ATOM 788 C CA . GLN A 1 105 ? -6.350 6.531 12.010 1.00 92.56 105 GLN A CA 1
ATOM 789 C C . GLN A 1 105 ? -7.810 6.192 12.345 1.00 92.56 105 GLN A C 1
ATOM 791 O O . GLN A 1 105 ? -8.208 6.244 13.513 1.00 92.56 105 GLN A O 1
ATOM 796 N N . ARG A 1 106 ? -8.605 5.808 11.339 1.00 94.00 106 ARG A N 1
ATOM 797 C CA . ARG A 1 106 ? -9.969 5.314 11.541 1.00 94.00 106 ARG A CA 1
ATOM 798 C C . ARG A 1 106 ? -9.979 4.021 12.351 1.00 94.00 106 ARG A C 1
ATOM 800 O O . ARG A 1 106 ? -10.751 3.950 13.302 1.00 94.00 106 ARG A O 1
ATOM 807 N N . VAL A 1 107 ? -9.111 3.058 12.032 1.00 92.25 107 VAL A N 1
ATOM 808 C CA . VAL A 1 107 ? -8.990 1.818 12.819 1.00 92.25 107 VAL A CA 1
ATOM 809 C C . VAL A 1 107 ? -8.687 2.138 14.280 1.00 92.25 107 VAL A C 1
ATOM 811 O O . VAL A 1 107 ? -9.443 1.730 15.148 1.00 92.25 107 VAL A O 1
ATOM 814 N N . LYS A 1 108 ? -7.678 2.972 14.561 1.00 89.25 108 LYS A N 1
ATOM 815 C CA . LYS A 1 108 ? -7.328 3.376 15.940 1.00 89.25 108 LYS A CA 1
ATOM 816 C C . LYS A 1 108 ? -8.484 4.042 16.694 1.00 89.25 108 LYS A C 1
ATOM 818 O O . LYS A 1 108 ? -8.642 3.873 17.899 1.00 89.25 108 LYS A O 1
ATOM 823 N N . THR A 1 109 ? -9.291 4.827 15.983 1.00 92.44 109 THR A N 1
ATOM 824 C CA . THR A 1 109 ? -10.457 5.497 16.572 1.00 92.44 109 THR A CA 1
ATOM 825 C C . THR A 1 109 ? -11.542 4.487 16.948 1.00 92.44 109 THR A C 1
ATOM 827 O O . THR A 1 109 ? -12.131 4.594 18.022 1.00 92.44 109 THR A O 1
ATOM 830 N N . LEU A 1 110 ? -11.800 3.507 16.079 1.00 92.75 110 LEU A N 1
ATOM 831 C CA . LEU A 1 110 ? -12.800 2.462 16.310 1.00 92.75 110 LEU A CA 1
ATOM 832 C C . LEU A 1 110 ? -12.340 1.437 17.347 1.00 92.75 110 LEU A C 1
ATOM 834 O O . LEU A 1 110 ? -13.153 0.981 18.144 1.00 92.75 110 LEU A O 1
ATOM 838 N N . ASP A 1 111 ? -11.044 1.161 17.412 1.00 88.69 111 ASP A N 1
ATOM 839 C CA . ASP A 1 111 ? -10.413 0.385 18.478 1.00 88.69 111 ASP A CA 1
ATOM 840 C C . ASP A 1 111 ? -10.675 1.026 19.853 1.00 88.69 111 ASP A C 1
ATOM 842 O O . ASP A 1 111 ? -11.285 0.425 20.736 1.00 88.69 111 ASP A O 1
ATOM 846 N N . THR A 1 112 ? -10.402 2.329 19.985 1.00 89.06 112 THR A N 1
ATOM 847 C CA . THR A 1 112 ? -10.714 3.086 21.215 1.00 89.06 112 THR A CA 1
ATOM 848 C C . THR A 1 112 ? -12.217 3.087 21.545 1.00 89.06 112 THR A C 1
ATOM 850 O O . THR A 1 112 ? -12.621 3.048 22.716 1.00 89.06 112 THR A O 1
ATOM 853 N N . ALA A 1 113 ? -13.077 3.155 20.523 1.00 90.50 113 ALA A N 1
ATOM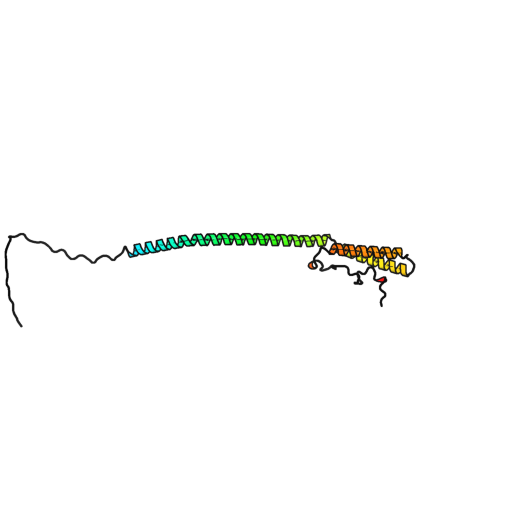 854 C CA . ALA A 1 113 ? -14.525 3.082 20.706 1.00 90.50 113 ALA A CA 1
ATOM 855 C C . ALA A 1 113 ? -14.964 1.695 21.204 1.00 90.50 113 ALA A C 1
ATOM 857 O O . ALA A 1 113 ? -15.826 1.608 22.083 1.00 90.50 113 ALA A O 1
ATOM 858 N N . THR A 1 114 ? -14.331 0.638 20.701 1.00 90.81 114 THR A N 1
ATOM 859 C CA . THR A 1 114 ? -14.566 -0.751 21.104 1.00 90.81 114 THR A CA 1
ATOM 860 C C . THR A 1 114 ? -14.141 -0.985 22.550 1.00 90.81 114 THR A C 1
ATOM 862 O O . THR A 1 114 ? -14.943 -1.485 23.342 1.00 90.81 114 THR A O 1
ATOM 865 N N . ASP A 1 115 ? -12.966 -0.494 22.950 1.00 88.31 115 ASP A N 1
ATOM 866 C CA . ASP A 1 115 ? -12.508 -0.503 24.348 1.00 88.31 115 ASP A CA 1
ATOM 867 C C . ASP A 1 115 ? -13.502 0.204 25.287 1.00 88.31 115 ASP A C 1
ATOM 869 O O . ASP A 1 115 ? -13.833 -0.275 26.381 1.00 88.31 115 ASP A O 1
ATOM 873 N N . THR A 1 116 ? -14.036 1.344 24.843 1.00 91.38 116 THR A N 1
ATOM 874 C CA . THR A 1 116 ? -15.043 2.101 25.599 1.00 91.38 116 THR A CA 1
ATOM 875 C C . THR A 1 116 ? -16.356 1.325 25.719 1.00 91.38 116 THR A C 1
ATOM 877 O O . THR A 1 116 ? -16.935 1.251 26.810 1.00 91.38 116 THR A O 1
ATOM 880 N N . ALA A 1 117 ? -16.835 0.732 24.622 1.00 91.75 117 ALA A N 1
ATOM 881 C CA . ALA A 1 117 ? -18.045 -0.085 24.605 1.00 91.75 117 ALA A CA 1
ATOM 882 C C . ALA A 1 117 ? -17.894 -1.317 25.506 1.00 91.75 117 ALA A C 1
ATOM 884 O O . ALA A 1 117 ? -18.799 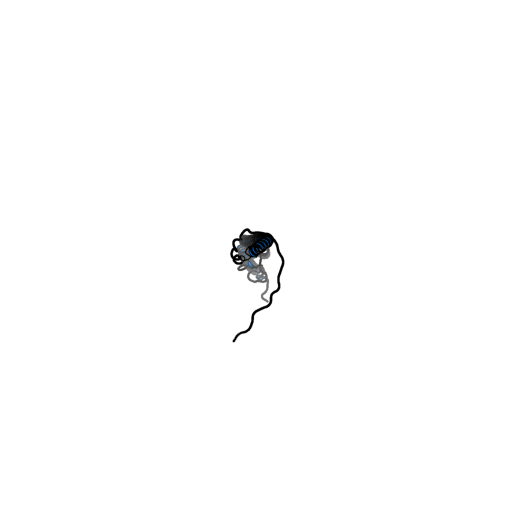-1.621 26.289 1.00 91.75 117 ALA A O 1
ATOM 885 N N . TYR A 1 118 ? -16.726 -1.962 25.483 1.00 90.38 118 TYR A N 1
ATOM 886 C CA . TYR A 1 118 ? -16.419 -3.099 26.340 1.00 90.38 118 TYR A CA 1
ATOM 887 C C . TYR A 1 118 ? -16.453 -2.716 27.820 1.00 90.38 118 TYR A C 1
ATOM 889 O O . TYR A 1 118 ? -17.114 -3.383 28.618 1.00 90.38 118 TYR A O 1
ATOM 897 N N . SER A 1 119 ? -15.792 -1.618 28.200 1.00 91.38 119 SER A N 1
ATOM 898 C CA . SER A 1 119 ? -15.781 -1.136 29.589 1.00 91.38 119 SER A CA 1
ATOM 899 C C . SER A 1 119 ? -17.201 -0.860 30.105 1.00 91.38 119 SER A C 1
ATOM 901 O O . SER A 1 119 ? -17.575 -1.251 31.220 1.00 91.38 119 SER A O 1
ATOM 903 N N . ARG A 1 120 ? -18.049 -0.262 29.261 1.00 94.12 120 ARG A N 1
ATOM 904 C CA . ARG A 1 120 ? -19.464 -0.012 29.575 1.00 94.12 120 ARG A CA 1
ATOM 905 C C . ARG A 1 120 ? -20.291 -1.292 29.642 1.00 94.12 120 ARG A C 1
ATOM 907 O O . ARG A 1 120 ? -21.147 -1.410 30.515 1.00 94.12 120 ARG A O 1
ATOM 914 N N . TRP A 1 121 ? -20.051 -2.253 28.759 1.00 94.06 121 TRP A N 1
ATOM 915 C CA . TRP A 1 121 ? -20.728 -3.548 28.794 1.00 94.06 121 TRP A CA 1
ATOM 916 C C . TRP A 1 121 ? -20.355 -4.337 30.055 1.00 94.06 121 TRP A C 1
ATOM 918 O O . TRP A 1 121 ? -21.238 -4.803 30.775 1.00 94.06 121 TRP A O 1
ATOM 928 N N . ARG A 1 122 ? -19.062 -4.388 30.399 1.00 91.88 122 ARG A N 1
ATOM 929 C CA . ARG A 1 122 ? -18.540 -5.052 31.605 1.00 91.88 122 ARG A CA 1
ATOM 930 C C . ARG A 1 122 ? -19.126 -4.475 32.897 1.00 91.88 122 ARG A C 1
ATOM 932 O O . ARG A 1 122 ? -19.309 -5.201 33.870 1.00 91.88 122 ARG A O 1
ATOM 939 N N . THR A 1 123 ? -19.417 -3.177 32.917 1.00 95.19 123 THR A N 1
ATOM 940 C CA . THR A 1 123 ? -20.050 -2.487 34.055 1.00 95.19 123 THR A CA 1
ATOM 941 C C . THR A 1 123 ? -21.582 -2.5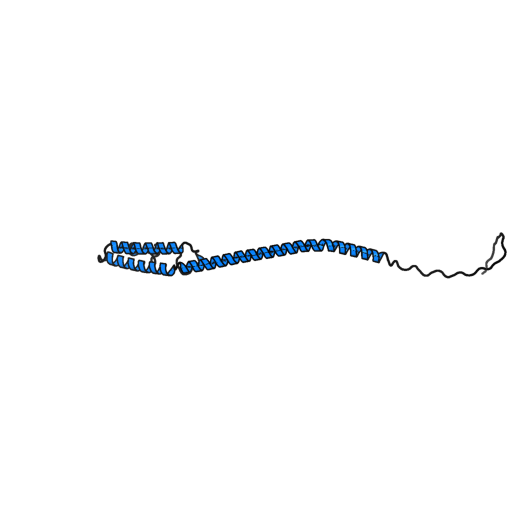43 34.027 1.00 95.19 123 THR A C 1
ATOM 943 O O . THR A 1 123 ? -22.227 -2.004 34.924 1.00 95.19 123 THR A O 1
ATOM 946 N N . GLY A 1 124 ? -22.180 -3.205 33.029 1.00 93.94 124 GLY A N 1
ATOM 947 C CA . GLY A 1 124 ? -23.631 -3.343 32.873 1.00 93.94 124 GLY A CA 1
ATOM 948 C C . GLY A 1 124 ? -24.338 -2.091 32.343 1.00 93.94 124 GLY A C 1
ATOM 949 O O . GLY A 1 124 ? -25.566 -2.041 32.335 1.00 93.94 124 GLY A O 1
ATOM 950 N N . VAL A 1 125 ? -23.585 -1.078 31.905 1.00 95.88 125 VAL A N 1
ATOM 951 C CA . VAL A 1 125 ? -24.103 0.201 31.393 1.00 95.88 125 VAL A CA 1
ATOM 952 C C . VAL A 1 125 ? -24.521 0.106 29.922 1.00 95.88 125 VAL A C 1
ATOM 954 O O . VAL A 1 125 ? -25.453 0.794 29.513 1.00 95.88 125 VAL A O 1
ATOM 957 N N . ALA A 1 126 ? -23.838 -0.716 29.122 1.00 92.50 126 ALA A N 1
ATOM 958 C CA . ALA A 1 126 ? -24.140 -0.930 27.704 1.00 92.50 126 ALA A CA 1
ATOM 959 C C . ALA A 1 126 ? -24.650 -2.353 27.443 1.00 92.50 126 ALA A C 1
ATOM 961 O O . ALA A 1 126 ? -24.291 -3.302 28.148 1.00 92.50 126 A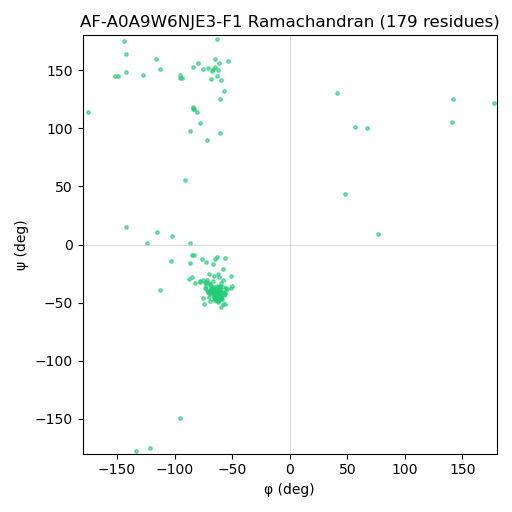LA A O 1
ATOM 962 N N . ARG A 1 127 ? -25.481 -2.515 26.409 1.00 94.62 127 ARG A N 1
ATOM 963 C CA . ARG A 1 127 ? -25.941 -3.840 25.961 1.00 94.62 127 ARG A CA 1
ATOM 964 C C . ARG A 1 127 ? -24.875 -4.523 25.108 1.00 94.62 127 ARG A C 1
ATOM 966 O O . ARG A 1 127 ? -24.091 -3.855 24.448 1.00 94.62 127 ARG A O 1
ATOM 973 N N . TYR A 1 128 ? -24.911 -5.856 25.044 1.00 90.06 128 TYR A N 1
ATOM 974 C CA . TYR A 1 128 ? -24.002 -6.623 24.182 1.00 90.06 128 TYR A CA 1
ATOM 975 C C . TYR A 1 128 ? -24.050 -6.165 22.716 1.00 90.06 128 TYR A C 1
ATOM 977 O O . TYR A 1 128 ? -23.007 -6.037 22.100 1.00 90.06 128 TYR A O 1
ATOM 985 N N . GLY A 1 129 ? -25.229 -5.820 22.185 1.00 91.94 129 GLY A N 1
ATOM 986 C CA . GLY A 1 129 ? -25.347 -5.324 20.808 1.00 91.94 129 GLY A CA 1
ATOM 987 C C . GLY A 1 129 ? -24.608 -4.006 20.530 1.00 91.94 129 GLY A C 1
ATOM 988 O O . GLY A 1 129 ? -24.226 -3.768 19.393 1.00 91.94 129 GLY A O 1
ATOM 989 N N . GLU A 1 130 ? -24.375 -3.158 21.541 1.00 92.56 130 GLU A N 1
ATOM 990 C CA . GLU A 1 130 ? -23.546 -1.949 21.379 1.00 92.56 130 GLU A CA 1
ATOM 991 C C . GLU A 1 130 ? -22.058 -2.306 21.262 1.00 92.56 130 GLU A C 1
ATOM 993 O O . GLU A 1 130 ? -21.339 -1.704 20.472 1.00 92.56 130 GLU A O 1
ATOM 998 N N . LEU A 1 131 ? -21.608 -3.298 22.035 1.00 90.88 131 LEU A N 1
ATOM 999 C CA . LEU A 1 131 ? -20.245 -3.822 21.977 1.00 90.88 131 LEU A CA 1
ATOM 1000 C C . LEU A 1 131 ? -19.988 -4.572 20.668 1.00 90.88 131 LEU A C 1
ATOM 1002 O O . LEU A 1 131 ? -19.014 -4.280 19.987 1.00 90.88 131 LEU A O 1
ATOM 1006 N N . ASP A 1 132 ? -20.890 -5.477 20.296 1.00 89.88 132 ASP A N 1
ATOM 1007 C CA . ASP A 1 132 ? -20.828 -6.232 19.043 1.00 89.88 132 ASP A CA 1
ATOM 1008 C C . ASP A 1 132 ? -20.791 -5.297 17.824 1.00 89.88 132 ASP A C 1
ATOM 1010 O O . ASP A 1 132 ? -19.963 -5.466 16.935 1.00 89.88 132 ASP A O 1
ATOM 1014 N N . GLY A 1 133 ? -21.614 -4.241 17.818 1.00 92.56 133 GLY A N 1
ATOM 1015 C CA . GLY A 1 133 ? -21.569 -3.215 16.774 1.00 92.56 133 GLY A CA 1
ATOM 1016 C C . GLY A 1 133 ? -20.213 -2.509 16.682 1.00 92.56 133 GLY A C 1
ATOM 1017 O O . GLY A 1 133 ? -19.666 -2.392 15.590 1.00 92.56 133 GLY A O 1
ATOM 1018 N N . ALA A 1 134 ? -19.642 -2.090 17.817 1.00 91.75 134 ALA A N 1
ATOM 1019 C CA . ALA A 1 134 ? -18.339 -1.423 17.837 1.00 91.75 134 ALA A CA 1
ATOM 1020 C C . ALA A 1 134 ? -17.202 -2.332 17.334 1.00 91.75 134 ALA A C 1
ATOM 1022 O O . ALA A 1 134 ? -16.366 -1.883 16.550 1.00 91.75 134 ALA A O 1
ATOM 1023 N N . MET A 1 135 ? -17.211 -3.611 17.731 1.00 88.44 135 MET A N 1
ATOM 1024 C CA . MET A 1 135 ? -16.246 -4.608 17.255 1.00 88.44 135 MET A CA 1
ATOM 1025 C C . MET A 1 135 ? -16.355 -4.815 15.744 1.00 88.44 135 MET A C 1
ATOM 1027 O O . MET A 1 135 ? -15.350 -4.717 15.045 1.00 88.44 135 MET A O 1
ATOM 1031 N N . ASN A 1 136 ? -17.573 -5.027 15.235 1.00 91.81 136 ASN A N 1
ATOM 1032 C CA . ASN A 1 136 ? -17.812 -5.213 13.804 1.00 91.81 136 ASN A CA 1
ATOM 1033 C C . ASN A 1 136 ? -17.357 -3.989 12.990 1.00 91.81 136 ASN A C 1
ATOM 1035 O O . ASN A 1 136 ? -16.706 -4.146 11.960 1.00 91.81 136 ASN A O 1
ATOM 1039 N N . ASP A 1 137 ? -17.630 -2.770 13.472 1.00 94.31 137 ASP A N 1
ATOM 1040 C CA . ASP A 1 137 ? -17.168 -1.542 12.816 1.00 94.31 137 ASP A CA 1
ATOM 1041 C C . ASP A 1 137 ? -15.629 -1.465 12.767 1.00 94.31 137 ASP A C 1
ATOM 1043 O O . ASP A 1 137 ? -15.056 -1.029 11.760 1.00 94.31 137 ASP A O 1
ATOM 1047 N N . CYS A 1 138 ? -14.951 -1.874 13.846 1.00 91.94 138 CYS A N 1
ATOM 1048 C CA . CYS A 1 138 ? -13.491 -1.915 13.917 1.00 91.94 138 CYS A CA 1
ATOM 1049 C C . CYS A 1 138 ? -12.905 -2.954 12.948 1.00 91.94 138 CYS A C 1
ATOM 1051 O O . CYS A 1 138 ? -12.023 -2.612 12.153 1.00 91.94 138 CYS A O 1
ATOM 1053 N N . ASP A 1 139 ? -13.446 -4.173 12.936 1.00 89.88 139 ASP A N 1
ATOM 1054 C CA . ASP A 1 139 ? -13.031 -5.249 12.028 1.00 89.88 139 ASP A CA 1
ATOM 1055 C C . ASP A 1 139 ? -13.220 -4.851 10.556 1.00 89.88 139 ASP A C 1
ATOM 1057 O O . ASP A 1 139 ? -12.315 -5.025 9.731 1.00 89.88 139 ASP A O 1
ATOM 1061 N N . ASP A 1 140 ? -14.351 -4.226 10.218 1.00 92.44 140 ASP A N 1
ATOM 1062 C CA . ASP A 1 140 ? -14.607 -3.704 8.873 1.00 92.44 140 ASP A CA 1
ATOM 1063 C C . ASP A 1 140 ? -13.573 -2.644 8.465 1.00 92.44 140 ASP A C 1
ATOM 1065 O O . ASP A 1 140 ? -13.121 -2.607 7.311 1.00 92.44 140 ASP A O 1
ATOM 1069 N N . ALA A 1 141 ? -13.156 -1.786 9.399 1.00 94.19 141 ALA A N 1
ATOM 1070 C CA . ALA A 1 141 ? -12.118 -0.793 9.143 1.00 94.19 141 ALA A CA 1
ATOM 1071 C C . ALA A 1 141 ? -10.735 -1.434 8.940 1.00 94.19 141 ALA A C 1
ATOM 1073 O O . ALA A 1 141 ? -9.989 -0.990 8.060 1.00 94.19 141 ALA A O 1
ATOM 1074 N N . VAL A 1 142 ? -10.409 -2.492 9.689 1.00 91.38 142 VAL A N 1
ATOM 1075 C CA . VAL A 1 142 ? -9.182 -3.283 9.498 1.00 91.38 142 VAL A CA 1
ATOM 1076 C C . VAL A 1 142 ? -9.170 -3.930 8.116 1.00 91.38 142 VAL A C 1
ATOM 1078 O O . VAL A 1 142 ? -8.202 -3.780 7.367 1.00 91.38 142 VAL A O 1
ATOM 1081 N N . ILE A 1 143 ? -10.270 -4.574 7.722 1.00 90.69 143 ILE A N 1
ATOM 1082 C CA . ILE A 1 143 ? -10.412 -5.190 6.396 1.00 90.69 143 ILE A CA 1
ATOM 1083 C C . ILE A 1 143 ? -10.279 -4.137 5.290 1.00 90.69 143 ILE A C 1
ATOM 1085 O O . ILE A 1 143 ? -9.644 -4.396 4.262 1.00 90.69 143 ILE A O 1
ATOM 1089 N N . ALA A 1 144 ? -10.862 -2.950 5.478 1.00 93.38 144 ALA A N 1
ATOM 1090 C CA . ALA A 1 144 ? -10.749 -1.852 4.524 1.00 93.38 144 ALA A CA 1
ATOM 1091 C C . ALA A 1 144 ? -9.295 -1.379 4.366 1.00 93.38 144 ALA A C 1
ATOM 1093 O O . ALA A 1 144 ? -8.843 -1.195 3.233 1.00 93.38 144 ALA A O 1
ATOM 1094 N N . TYR A 1 145 ? -8.558 -1.241 5.473 1.00 93.88 145 TYR A N 1
ATOM 1095 C CA . TYR A 1 145 ? -7.132 -0.919 5.452 1.00 93.88 145 TYR A CA 1
ATOM 1096 C C . TYR A 1 145 ? -6.323 -1.982 4.705 1.00 93.88 145 TYR A C 1
ATOM 1098 O O . TYR A 1 145 ? -5.622 -1.665 3.745 1.00 93.88 145 TYR A O 1
ATOM 1106 N N . ASP A 1 146 ? -6.462 -3.250 5.095 1.00 91.88 146 ASP A N 1
ATOM 1107 C CA . ASP A 1 146 ? -5.717 -4.368 4.513 1.00 91.88 146 ASP A CA 1
ATOM 1108 C C . ASP A 1 146 ? -5.995 -4.516 3.012 1.00 91.88 146 ASP A C 1
ATOM 1110 O O . ASP A 1 146 ? -5.082 -4.755 2.216 1.00 91.88 146 ASP A O 1
ATOM 1114 N N . ARG A 1 147 ? -7.255 -4.327 2.598 1.00 93.50 147 ARG A N 1
ATOM 1115 C CA . ARG A 1 147 ? -7.645 -4.333 1.183 1.00 93.50 147 ARG A CA 1
ATOM 1116 C C . ARG A 1 147 ? -7.008 -3.178 0.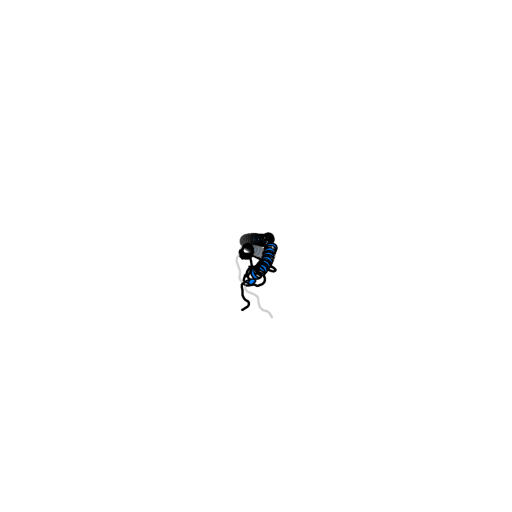417 1.00 93.50 147 ARG A C 1
ATOM 1118 O O . ARG A 1 147 ? -6.565 -3.392 -0.710 1.00 93.50 147 ARG A O 1
ATOM 1125 N N . ALA A 1 148 ? -6.976 -1.982 1.001 1.00 94.56 148 ALA A N 1
ATOM 1126 C CA . ALA A 1 148 ? -6.348 -0.820 0.383 1.00 94.56 148 ALA A CA 1
ATOM 1127 C C . ALA A 1 148 ? -4.821 -0.977 0.305 1.00 94.56 148 ALA A C 1
ATOM 1129 O O . ALA A 1 148 ? -4.220 -0.577 -0.685 1.00 94.56 148 ALA A O 1
ATOM 1130 N N . ALA A 1 149 ? -4.195 -1.605 1.302 1.00 93.69 149 ALA A N 1
ATOM 1131 C CA . ALA A 1 149 ? -2.754 -1.837 1.355 1.00 93.69 149 ALA A CA 1
ATOM 1132 C C . ALA A 1 149 ? -2.280 -2.964 0.412 1.00 93.69 149 ALA A C 1
ATOM 1134 O O . ALA A 1 149 ? -1.166 -2.909 -0.112 1.00 93.69 149 ALA A O 1
ATOM 1135 N N . ALA A 1 150 ? -3.117 -3.976 0.159 1.00 93.44 150 ALA A N 1
ATOM 1136 C CA . ALA A 1 150 ? -2.763 -5.186 -0.592 1.00 93.44 150 ALA A CA 1
ATOM 1137 C C . ALA A 1 150 ? -2.080 -4.984 -1.968 1.00 93.44 150 ALA A C 1
ATOM 1139 O O . ALA A 1 150 ? -1.193 -5.781 -2.289 1.00 93.44 150 ALA A O 1
ATOM 1140 N N . PRO A 1 151 ? -2.440 -3.983 -2.798 1.00 92.56 151 PRO A N 1
ATOM 1141 C CA . PRO A 1 151 ? -1.840 -3.801 -4.122 1.00 92.56 151 PRO A CA 1
ATOM 1142 C C . PRO A 1 151 ? -0.399 -3.278 -4.095 1.00 92.56 151 PRO A C 1
ATOM 1144 O O . PRO A 1 151 ? 0.283 -3.314 -5.123 1.00 92.56 151 PRO A O 1
ATOM 1147 N N . PHE A 1 152 ? 0.065 -2.753 -2.959 1.00 93.00 152 PHE A N 1
ATOM 1148 C CA . PHE A 1 152 ? 1.315 -2.007 -2.891 1.00 93.00 152 PHE A CA 1
ATOM 1149 C C . PHE A 1 152 ? 2.506 -2.880 -2.465 1.00 93.00 152 PHE A C 1
ATOM 1151 O O . PHE A 1 152 ? 2.373 -3.769 -1.620 1.00 93.00 152 PHE A O 1
ATOM 1158 N N . PRO A 1 153 ? 3.702 -2.643 -3.035 1.00 90.81 153 PRO A N 1
ATOM 1159 C CA . PRO A 1 153 ? 4.906 -3.372 -2.657 1.00 90.81 153 PRO A CA 1
ATOM 1160 C C . PRO A 1 153 ? 5.461 -2.907 -1.303 1.00 90.81 153 PRO A C 1
ATOM 1162 O O . PRO A 1 153 ? 5.394 -1.726 -0.968 1.00 90.81 153 PRO A O 1
ATOM 1165 N N . ASP A 1 154 ? 6.128 -3.819 -0.587 1.00 88.38 154 ASP A N 1
ATOM 1166 C CA . ASP A 1 154 ? 6.697 -3.604 0.760 1.00 88.38 154 ASP A CA 1
ATOM 1167 C C . ASP A 1 154 ? 7.558 -2.345 0.889 1.00 88.38 154 ASP A C 1
ATOM 1169 O O . ASP A 1 154 ? 7.522 -1.653 1.900 1.00 88.38 154 ASP A O 1
ATOM 1173 N N . ARG A 1 155 ? 8.300 -2.009 -0.169 1.00 90.44 155 ARG A N 1
ATOM 1174 C CA . ARG A 1 155 ? 9.190 -0.842 -0.210 1.00 90.44 155 ARG A CA 1
ATOM 1175 C C . ARG A 1 155 ? 8.490 0.500 0.050 1.00 90.44 155 ARG A C 1
ATOM 1177 O O . ARG A 1 155 ? 9.177 1.458 0.382 1.00 90.44 155 ARG A O 1
ATOM 1184 N N . LEU A 1 156 ? 7.169 0.585 -0.135 1.00 90.38 156 LEU A N 1
ATOM 1185 C CA . LEU A 1 156 ? 6.397 1.812 0.101 1.00 90.38 156 LEU A CA 1
ATOM 1186 C C . LEU A 1 156 ? 5.935 1.957 1.563 1.00 90.38 156 LEU A C 1
ATOM 1188 O O . LEU A 1 156 ? 5.601 3.056 1.996 1.00 90.38 156 LEU A O 1
ATOM 1192 N N . PHE A 1 157 ? 5.972 0.881 2.351 1.00 91.19 157 PHE A N 1
ATOM 1193 C CA . PHE A 1 157 ? 5.495 0.831 3.737 1.00 91.19 157 PHE A CA 1
ATOM 1194 C C . PHE A 1 157 ? 6.602 1.171 4.748 1.00 91.19 157 PHE A C 1
ATOM 1196 O O . PHE A 1 157 ? 6.917 0.391 5.641 1.00 91.19 157 PHE A O 1
ATOM 1203 N N . THR A 1 158 ? 7.234 2.338 4.609 1.00 87.38 158 THR A N 1
ATOM 1204 C CA . THR A 1 158 ? 8.338 2.750 5.503 1.00 87.38 158 THR A CA 1
ATOM 1205 C C . THR A 1 158 ? 7.863 3.264 6.863 1.00 87.38 158 THR A C 1
ATOM 1207 O O . THR A 1 158 ? 8.555 3.084 7.861 1.00 87.38 158 THR A O 1
ATOM 1210 N N . ALA A 1 159 ? 6.691 3.902 6.908 1.00 84.31 159 ALA A N 1
ATOM 1211 C CA . ALA A 1 159 ? 6.113 4.514 8.110 1.00 84.31 159 ALA A CA 1
ATOM 1212 C C . ALA A 1 159 ? 4.700 3.999 8.441 1.00 84.31 159 ALA A C 1
ATOM 1214 O O . ALA A 1 159 ? 4.078 4.466 9.393 1.00 84.31 159 ALA A O 1
ATOM 1215 N N . LEU A 1 160 ? 4.180 3.061 7.645 1.00 87.06 160 LEU A N 1
ATOM 1216 C CA . LEU A 1 160 ? 2.845 2.486 7.789 1.00 87.06 160 LEU A CA 1
ATOM 1217 C C . LEU A 1 160 ? 2.942 0.958 7.815 1.00 87.06 160 LEU A C 1
ATOM 1219 O O . LEU A 1 160 ? 3.800 0.403 7.128 1.00 87.06 160 LEU A O 1
ATOM 1223 N N . PRO A 1 161 ? 2.078 0.266 8.572 1.00 86.25 161 PRO A N 1
ATOM 1224 C CA . PRO A 1 161 ? 2.054 -1.188 8.574 1.00 86.25 161 PRO A CA 1
ATOM 1225 C C . PRO A 1 161 ? 1.555 -1.730 7.227 1.00 86.25 161 PRO A C 1
ATOM 1227 O O . PRO A 1 161 ? 0.645 -1.187 6.621 1.00 86.25 161 PRO A O 1
ATOM 1230 N N . ARG A 1 162 ? 2.116 -2.838 6.737 1.00 85.81 162 ARG A N 1
ATOM 1231 C CA . ARG A 1 162 ? 1.612 -3.475 5.502 1.00 85.81 162 ARG A CA 1
ATOM 1232 C C . ARG A 1 162 ? 0.241 -4.126 5.701 1.00 85.81 162 ARG A C 1
ATOM 1234 O O . ARG A 1 162 ? -0.563 -4.216 4.778 1.00 85.81 162 ARG A O 1
ATOM 1241 N N . ARG A 1 163 ? 0.026 -4.638 6.906 1.00 84.00 163 ARG A N 1
ATOM 1242 C CA . ARG A 1 163 ? -1.219 -5.229 7.371 1.00 84.00 163 ARG A CA 1
ATOM 1243 C C . ARG A 1 163 ? -1.425 -4.845 8.811 1.00 84.00 163 ARG A C 1
ATOM 1245 O O . ARG A 1 163 ? -0.453 -4.732 9.565 1.00 84.00 163 ARG A O 1
ATOM 1252 N N . ILE A 1 164 ? -2.679 -4.706 9.181 1.00 79.88 164 ILE A N 1
ATOM 1253 C CA . ILE A 1 164 ? -3.047 -4.587 10.577 1.00 79.88 164 ILE A CA 1
ATOM 1254 C C . ILE A 1 164 ? -3.061 -5.995 11.165 1.00 79.88 164 ILE A C 1
ATOM 1256 O O . ILE A 1 164 ? -3.819 -6.865 10.745 1.00 79.88 164 ILE A O 1
ATOM 1260 N N . ASN A 1 165 ? -2.135 -6.236 12.091 1.00 69.31 165 ASN A N 1
ATOM 1261 C CA . ASN A 1 165 ? -2.079 -7.498 12.801 1.00 69.31 165 ASN A CA 1
ATOM 1262 C C . ASN A 1 165 ? -3.062 -7.436 13.972 1.00 69.31 165 ASN A C 1
ATOM 1264 O O . ASN A 1 165 ? -2.866 -6.633 14.881 1.00 69.31 165 ASN A O 1
ATOM 1268 N N . LEU A 1 166 ? -4.080 -8.291 13.955 1.00 62.69 166 LEU A N 1
ATOM 1269 C CA . LEU A 1 166 ? -5.010 -8.440 15.076 1.00 62.69 166 LEU A CA 1
ATOM 1270 C C . LEU A 1 166 ? -4.320 -9.031 16.318 1.00 62.69 166 LEU A C 1
ATOM 1272 O O . LEU A 1 166 ? -4.820 -8.868 17.417 1.00 62.69 166 LEU A O 1
ATOM 1276 N N . ASP A 1 167 ? -3.135 -9.637 16.177 1.00 56.22 167 ASP A N 1
ATOM 1277 C CA . ASP A 1 167 ? -2.306 -10.056 17.317 1.00 56.22 167 ASP A CA 1
ATOM 1278 C C . ASP A 1 167 ? -1.443 -8.907 17.882 1.00 56.22 167 ASP A C 1
ATOM 1280 O O . ASP A 1 167 ? -0.769 -9.071 18.903 1.00 56.22 167 ASP A O 1
ATOM 1284 N N . ASN A 1 168 ? -1.389 -7.749 17.207 1.00 61.84 168 ASN A N 1
ATOM 1285 C CA . ASN A 1 168 ? -0.711 -6.568 17.734 1.00 61.84 168 ASN A CA 1
ATOM 1286 C C . ASN A 1 168 ? -1.677 -5.814 18.661 1.00 61.84 168 ASN A C 1
ATOM 1288 O O . ASN A 1 168 ? -2.676 -5.289 18.172 1.00 61.84 168 ASN A O 1
ATOM 1292 N N . PRO A 1 169 ? -1.357 -5.658 19.959 1.00 58.12 169 PRO A N 1
ATOM 1293 C CA . PRO A 1 169 ? -2.239 -5.001 20.922 1.00 58.12 169 PRO A CA 1
ATOM 1294 C C . PRO A 1 169 ? -2.522 -3.519 20.625 1.00 58.12 169 PRO A C 1
ATOM 1296 O O . PRO A 1 169 ? -3.369 -2.934 21.291 1.00 58.12 169 PRO A O 1
ATOM 1299 N N . GLU A 1 170 ? -1.810 -2.886 19.688 1.00 52.56 170 GLU A N 1
ATOM 1300 C CA . GLU A 1 170 ? -2.097 -1.514 19.236 1.00 52.56 170 GLU A CA 1
ATOM 1301 C C . GLU A 1 170 ? -3.166 -1.431 18.132 1.00 52.56 170 GLU A C 1
ATOM 1303 O O . GLU A 1 170 ? -3.562 -0.329 17.746 1.00 52.56 170 GLU A O 1
ATOM 1308 N N . THR A 1 171 ? -3.582 -2.569 17.573 1.00 56.19 171 THR A N 1
ATOM 1309 C CA . THR A 1 171 ? -4.548 -2.653 16.467 1.00 56.19 171 THR A CA 1
ATOM 1310 C C . THR A 1 171 ? -5.511 -3.843 16.591 1.00 56.19 171 THR A C 1
ATOM 1312 O O . THR A 1 171 ? -6.148 -4.225 15.611 1.00 56.19 171 THR A O 1
ATOM 1315 N N . ASP A 1 172 ? -5.577 -4.452 17.775 1.00 67.44 172 ASP A N 1
ATOM 1316 C CA . ASP A 1 172 ? -6.444 -5.583 18.098 1.00 67.44 172 ASP A CA 1
ATOM 1317 C C . ASP A 1 172 ? -7.822 -5.077 18.540 1.00 67.44 172 ASP A C 1
ATOM 1319 O O . ASP A 1 172 ? -8.032 -4.776 19.715 1.00 67.44 172 ASP A O 1
ATOM 1323 N N . CYS A 1 173 ? -8.775 -5.065 17.606 1.00 67.69 173 CYS A N 1
ATOM 1324 C CA . CYS A 1 173 ? -10.175 -4.707 17.852 1.00 67.69 173 CYS A CA 1
ATOM 1325 C C . CYS A 1 173 ? -10.857 -5.561 18.950 1.00 67.69 173 CYS A C 1
ATOM 1327 O O . CYS A 1 173 ? -11.963 -5.237 19.386 1.00 67.69 173 CYS A O 1
ATOM 1329 N N . GLY A 1 174 ? -10.237 -6.658 19.404 1.00 57.84 174 GLY A N 1
ATOM 1330 C CA . GLY A 1 174 ? -10.755 -7.583 20.412 1.00 57.84 174 GLY A CA 1
ATOM 1331 C C . GLY A 1 174 ? -9.954 -7.639 21.715 1.00 57.84 174 GLY A C 1
ATOM 1332 O O . GLY A 1 174 ? -10.250 -8.508 22.543 1.00 57.84 174 GLY A O 1
ATOM 1333 N N . ARG A 1 175 ? -8.996 -6.729 21.948 1.00 60.44 175 ARG A N 1
ATOM 1334 C CA . ARG A 1 175 ? -8.042 -6.775 23.080 1.00 60.44 175 ARG A CA 1
ATOM 1335 C C . ARG A 1 175 ? -8.684 -6.967 24.458 1.00 60.44 175 ARG A C 1
ATOM 1337 O O . ARG A 1 175 ? -8.079 -7.492 25.391 1.00 60.44 175 ARG A O 1
ATOM 1344 N N . ALA A 1 176 ? -9.930 -6.542 24.609 1.00 50.81 176 ALA A N 1
ATOM 1345 C CA . ALA A 1 176 ? -10.675 -6.672 25.846 1.00 50.81 176 ALA A CA 1
ATOM 1346 C C . ALA A 1 176 ? -11.207 -8.098 26.146 1.00 50.81 176 ALA A C 1
ATOM 1348 O O . ALA A 1 176 ? -11.647 -8.377 27.268 1.00 50.81 176 ALA A O 1
ATOM 1349 N N . PHE A 1 177 ? -11.171 -9.012 25.173 1.00 47.38 177 PHE A N 1
ATOM 1350 C CA . PHE A 1 177 ? -11.676 -10.386 25.293 1.00 47.38 177 PHE A CA 1
ATOM 1351 C C . PHE A 1 177 ? -10.590 -11.437 25.469 1.00 47.38 177 PHE A C 1
ATOM 1353 O O . PHE A 1 177 ? -10.906 -12.558 25.868 1.00 47.38 177 PHE A O 1
ATOM 1360 N N . THR A 1 178 ? -9.331 -11.098 25.214 1.00 46.66 178 THR A N 1
ATOM 1361 C CA . THR A 1 178 ? -8.188 -11.931 25.572 1.00 46.66 178 THR A CA 1
ATOM 1362 C C . THR A 1 178 ? -7.936 -11.760 27.072 1.00 46.66 178 THR A C 1
ATOM 1364 O O . THR A 1 178 ? -7.458 -10.709 27.505 1.00 46.66 178 THR A O 1
ATOM 1367 N N . PRO A 1 179 ? -8.290 -12.741 27.929 1.00 39.44 179 PRO A N 1
ATOM 1368 C CA . PRO A 1 179 ? -7.850 -12.689 29.314 1.00 39.44 179 PRO A CA 1
ATOM 1369 C C . PRO A 1 179 ? -6.320 -12.610 29.313 1.00 39.44 179 PRO A C 1
ATOM 1371 O O . PRO A 1 179 ? -5.670 -13.374 28.607 1.00 39.44 179 PRO A O 1
ATOM 1374 N N . ASN A 1 180 ? -5.745 -11.691 30.093 1.00 41.91 180 ASN A N 1
ATOM 1375 C CA . ASN A 1 180 ? -4.341 -11.798 30.487 1.00 41.91 180 ASN A CA 1
ATOM 1376 C C . ASN A 1 180 ? -4.211 -13.117 31.263 1.00 41.91 180 ASN A C 1
ATOM 1378 O O . ASN A 1 180 ? -4.578 -13.166 32.440 1.00 41.91 180 ASN A O 1
ATOM 1382 N N . ILE A 1 181 ? -3.798 -14.184 30.579 1.00 36.84 181 ILE A N 1
ATOM 1383 C CA . ILE A 1 181 ? -3.417 -15.465 31.185 1.00 36.84 181 ILE A CA 1
ATOM 1384 C C . ILE A 1 181 ? -1.924 -15.413 31.487 1.00 36.84 181 ILE A C 1
ATOM 1386 O O . ILE A 1 181 ? -1.166 -15.004 30.579 1.00 36.84 181 ILE A O 1
#

Secondary structure (DSSP, 8-state):
----------------------PPPPPPPPPP--SHHHHHHHHHHHHHHHHHHHHHHHHHHHHHHHHHHHHHHHHHHHHHHHHHHHHHHHHHHHHHHTTHHHHHHHHHHHHHHHHHHHHHHHTTSS-HHHHHHHHHHHHHHHHHHHHHHTTS-GGG-SSS-SS--TTSTTS-TTTTTS---

Nearest PDB structures (foldseek):
  4tko-assembly1_B  TM=8.323E-01  e=4.508E+00  Aquifex aeolicus VF5
  3rqf-assembly1_D  TM=3.016E-01  e=7.465E+00  Homo sapiens

Radius of gyration: 58.11 Å; Cα contacts (8 Å, |Δi|>4): 81; chains: 1; bounding box: 147×26×142 Å

Mean predicted aligned error: 18.18 Å

Sequence (181 aa):
MYPQSPMYPPPVTGGPGYPPPPFLPAPPPPPPPRSRAFVLLLVAVLLLAAATAVTAPLGWSGVAHRRQTVTDRRAELDRIDRQAQAAAAKQETDFRDADLATLLQRVKTLDTATDTAYSRWRTGVARYGELDGAMNDCDDAVIAYDRAAAPFPDRLFTALPRRINLDNPETDCGRAFTPNI

Organism: NCBI:txid53360

pLDDT: mean 75.1, std 18.89, range [36.41, 95.88]

Solvent-accessible surface area (backbone atoms only — not comparable to full-atom values): 10978 Å² total; per-residue (Å²): 134,87,82,80,84,87,83,84,86,88,86,86,89,89,83,90,85,84,89,88,86,80,92,76,82,85,80,81,81,82,78,77,90,76,56,66,66,57,51,51,51,51,50,51,51,51,52,52,51,54,57,49,64,63,52,53,60,62,52,48,54,53,49,52,52,49,50,49,53,51,50,53,51,48,55,49,50,57,47,52,52,51,50,54,51,52,52,50,55,46,50,57,46,54,54,56,73,57,39,56,69,61,38,51,52,50,28,51,51,30,31,54,48,19,55,51,32,44,55,31,34,76,70,69,76,39,55,68,70,58,29,53,49,31,32,52,56,16,49,53,34,46,52,51,38,34,61,62,39,63,85,58,63,74,89,75,45,81,90,49,76,70,54,80,45,64,88,37,86,87,58,22,52,56,63,89,71,59,74,92,122

Foldseek 3Di:
DDDDDDDDDDDDDDDDDDDDDDDDDDDDDDDDPPPPVVVVVVVVVVVVVVVVVVVVVVVVVVVVVVVVVVVVVVVVVVVVVVVVVVVVVVLLVLLVVLVLVVLVVQLLVLLVVLVVQLVCVVVVNHDVVSNVVSLVSNVVSQVSSQVSLVVHDPVSCPPHDSHQDCVPCSRNSCNSVPPPD